Protein AF-A0A1E8UMG3-F1 (afdb_monomer_lite)

Structure (mmCIF, N/CA/C/O backbone):
data_AF-A0A1E8UMG3-F1
#
_entry.id   AF-A0A1E8UMG3-F1
#
loop_
_atom_site.group_PDB
_atom_site.id
_atom_site.type_symbol
_atom_site.label_atom_id
_atom_site.label_alt_id
_atom_site.label_comp_id
_atom_site.label_asym_id
_atom_site.label_entity_id
_atom_site.label_seq_id
_atom_site.pdbx_PDB_ins_code
_atom_site.Cartn_x
_atom_site.Cartn_y
_atom_site.Cartn_z
_atom_site.occupancy
_atom_site.B_iso_or_equiv
_atom_site.auth_seq_id
_atom_site.auth_comp_id
_atom_site.auth_asym_id
_atom_site.auth_atom_id
_atom_site.pdbx_PDB_model_num
ATOM 1 N N . MET A 1 1 ? -31.722 54.701 82.571 1.00 47.66 1 MET A N 1
ATOM 2 C CA . MET A 1 1 ? -31.873 54.357 81.139 1.00 47.66 1 MET A CA 1
ATOM 3 C C . MET A 1 1 ? -30.501 54.331 80.481 1.00 47.66 1 MET A C 1
ATOM 5 O O . MET A 1 1 ? -29.870 55.371 80.427 1.00 47.66 1 MET A O 1
ATOM 9 N N . SER A 1 2 ? -30.047 53.167 80.013 1.00 45.56 2 SER A N 1
ATOM 10 C CA . SER A 1 2 ? -29.281 52.999 78.764 1.00 45.56 2 SER A CA 1
ATOM 11 C C . SER A 1 2 ? -29.054 51.498 78.563 1.00 45.56 2 SER A C 1
ATOM 13 O O . SER A 1 2 ? -28.393 50.849 79.370 1.00 45.56 2 SER A O 1
ATOM 15 N N . ARG A 1 3 ? -29.700 50.929 77.540 1.00 48.84 3 ARG A N 1
ATOM 16 C CA . ARG A 1 3 ? -29.535 49.535 77.107 1.00 48.84 3 ARG A CA 1
ATOM 17 C C . ARG A 1 3 ? -28.306 49.455 76.201 1.00 48.84 3 ARG A C 1
ATOM 19 O O . ARG A 1 3 ? -28.204 50.241 75.264 1.00 48.84 3 ARG A O 1
ATOM 26 N N . ARG A 1 4 ? -27.449 48.451 76.393 1.00 49.16 4 ARG A N 1
ATOM 27 C CA . ARG A 1 4 ? -26.568 47.948 75.329 1.00 49.16 4 ARG A CA 1
ATOM 28 C C . ARG A 1 4 ? -26.659 46.430 75.260 1.00 49.16 4 ARG A C 1
ATOM 30 O O . ARG A 1 4 ? -26.234 45.724 76.166 1.00 49.16 4 ARG A O 1
ATOM 37 N N . THR A 1 5 ? -27.242 45.971 74.162 1.00 51.72 5 THR A N 1
ATOM 38 C CA . THR A 1 5 ? -27.275 44.585 73.705 1.00 51.72 5 THR A CA 1
ATOM 39 C C . THR A 1 5 ? -26.049 44.353 72.825 1.00 51.72 5 THR A C 1
ATOM 41 O O . THR A 1 5 ? -25.801 45.146 71.920 1.00 51.72 5 THR A O 1
ATOM 44 N N . LEU A 1 6 ? -25.309 43.266 73.042 1.00 46.09 6 LEU A N 1
ATOM 45 C CA . LEU A 1 6 ? -24.380 42.716 72.053 1.00 46.09 6 LEU A CA 1
ATOM 46 C C . LEU A 1 6 ? -24.814 41.277 71.774 1.00 46.09 6 LEU A C 1
ATOM 48 O O . LEU A 1 6 ? -24.599 40.382 72.587 1.00 46.09 6 LEU A O 1
ATOM 52 N N . ALA A 1 7 ? -25.475 41.072 70.636 1.00 45.28 7 ALA A N 1
ATOM 53 C CA . ALA A 1 7 ? -25.755 39.746 70.112 1.00 45.28 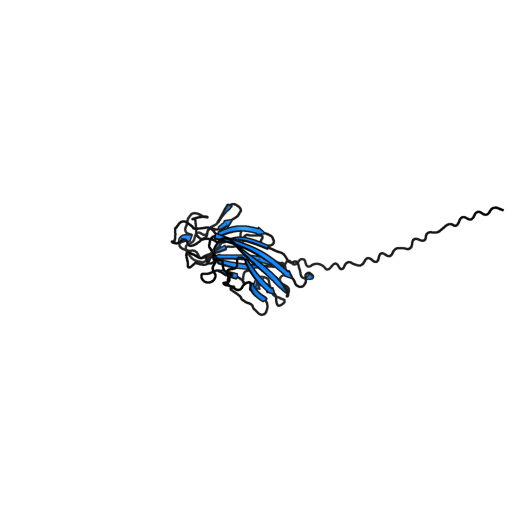7 ALA A CA 1
ATOM 54 C C . ALA A 1 7 ? -24.453 39.164 69.538 1.00 45.28 7 ALA A C 1
ATOM 56 O O . ALA A 1 7 ? -23.921 39.673 68.553 1.00 45.28 7 ALA A O 1
ATOM 57 N N . LYS A 1 8 ? -23.928 38.099 70.153 1.00 45.84 8 LYS A N 1
ATOM 58 C CA . LYS A 1 8 ? -22.914 37.237 69.532 1.00 45.84 8 LYS A CA 1
ATOM 59 C C . LYS A 1 8 ? -23.628 36.363 68.500 1.00 45.84 8 LYS A C 1
ATOM 61 O O . LYS A 1 8 ? -24.273 35.385 68.862 1.00 45.84 8 LYS A O 1
ATOM 66 N N . GLY A 1 9 ? -23.537 36.727 67.225 1.00 40.62 9 GLY A N 1
ATOM 67 C CA . GLY A 1 9 ? -23.914 35.832 66.134 1.00 40.62 9 GLY A CA 1
ATOM 68 C C . GLY A 1 9 ? -22.905 34.689 66.049 1.00 40.62 9 GLY A C 1
ATOM 69 O O . GLY A 1 9 ? -21.759 34.910 65.670 1.00 40.62 9 GLY A O 1
ATOM 70 N N . ALA A 1 10 ? -23.309 33.479 66.430 1.00 45.53 10 ALA A N 1
ATOM 71 C CA . ALA A 1 10 ? -22.566 32.272 66.095 1.00 45.53 10 ALA A CA 1
ATOM 72 C C . ALA A 1 10 ? -22.879 31.925 64.635 1.00 45.53 10 ALA A C 1
ATOM 74 O O . ALA A 1 10 ? -23.984 31.483 64.320 1.00 45.53 10 ALA A O 1
ATOM 75 N N . ALA A 1 11 ? -21.926 32.171 63.737 1.00 44.78 11 ALA A N 1
ATOM 76 C CA . ALA A 1 11 ? -21.975 31.627 62.390 1.00 44.78 11 ALA A CA 1
ATOM 77 C C . ALA A 1 11 ? -21.681 30.125 62.484 1.00 44.78 11 ALA A C 1
ATOM 79 O O . ALA A 1 11 ? -20.538 29.718 62.675 1.00 44.78 11 ALA A O 1
ATOM 80 N N . TRP A 1 12 ? -22.722 29.302 62.404 1.00 42.50 12 TRP A N 1
ATOM 81 C CA . TRP A 1 12 ? -22.563 27.863 62.247 1.00 42.50 12 TRP A CA 1
ATOM 82 C C . TRP A 1 12 ? -22.257 27.596 60.775 1.00 42.50 12 TRP A C 1
ATOM 84 O O . TRP A 1 12 ? -23.117 27.752 59.910 1.00 42.50 12 TRP A O 1
ATOM 94 N N . SER A 1 13 ? -21.006 27.251 60.482 1.00 46.28 13 SER A N 1
ATOM 95 C CA . SER A 1 13 ? -20.593 26.751 59.175 1.00 46.28 13 SER A CA 1
ATOM 96 C C . SER A 1 13 ? -21.318 25.433 58.900 1.00 46.28 13 SER A C 1
ATOM 98 O O . SER A 1 13 ? -21.042 24.426 59.553 1.00 46.28 13 SER A O 1
ATOM 100 N N . LEU A 1 14 ? -22.250 25.433 57.950 1.00 42.56 14 LEU A N 1
ATOM 101 C CA . LEU A 1 14 ? -22.794 24.195 57.401 1.00 42.56 14 LEU A CA 1
ATOM 102 C C . LEU A 1 14 ? -21.669 23.487 56.626 1.00 42.56 14 LEU A C 1
ATOM 104 O O . LEU A 1 14 ? -21.052 24.124 55.769 1.00 42.56 14 LEU A O 1
ATOM 108 N N . PRO A 1 15 ? -21.366 22.206 56.897 1.00 40.09 15 PRO A N 1
ATOM 109 C CA . PRO A 1 15 ? -20.434 21.465 56.067 1.00 40.09 15 PRO A CA 1
ATOM 110 C C . PRO A 1 15 ? -21.066 21.290 54.685 1.00 40.09 15 PRO A C 1
ATOM 112 O O . PRO A 1 15 ? -22.082 20.614 54.527 1.00 40.09 15 PRO A O 1
ATOM 115 N N . THR A 1 16 ? -20.471 21.917 53.675 1.00 52.16 16 THR A N 1
ATOM 116 C CA . THR A 1 16 ? -20.805 21.645 52.280 1.00 52.16 16 THR A CA 1
ATOM 117 C C . THR A 1 16 ? -20.366 20.218 51.973 1.00 52.16 16 THR A C 1
ATOM 119 O O . THR A 1 16 ? -19.179 19.952 51.790 1.00 52.16 16 THR A O 1
ATOM 122 N N . ILE A 1 17 ? -21.313 19.282 51.926 1.00 47.25 17 ILE A N 1
ATOM 123 C CA . ILE A 1 17 ? -21.065 17.960 51.352 1.00 47.25 17 ILE A CA 1
ATOM 124 C C . ILE A 1 17 ? -20.988 18.170 49.841 1.00 47.25 17 ILE A C 1
ATOM 126 O O . ILE A 1 17 ? -22.006 18.261 49.156 1.00 47.25 17 ILE A O 1
ATOM 130 N N . ALA A 1 18 ? -19.770 18.304 49.323 1.00 48.81 18 ALA A N 1
ATOM 131 C CA . ALA A 1 18 ? -19.533 18.194 47.896 1.00 48.81 18 ALA A CA 1
ATOM 132 C C . ALA A 1 18 ? -19.840 16.746 47.500 1.00 48.81 18 ALA A C 1
ATOM 134 O O . ALA A 1 18 ? -19.071 15.833 47.799 1.00 48.81 18 ALA A O 1
ATOM 135 N N . LEU A 1 19 ? -20.989 16.526 46.860 1.00 44.78 19 LEU A N 1
ATOM 136 C CA . LEU A 1 19 ? -21.248 15.298 46.121 1.00 44.78 19 LEU A CA 1
ATOM 137 C C . LEU A 1 19 ? -20.243 15.258 44.967 1.00 44.78 19 LEU A C 1
ATOM 139 O O . LEU A 1 19 ? -20.484 15.799 43.890 1.00 44.78 19 LEU A O 1
ATOM 143 N N . GLY A 1 20 ? -19.079 14.663 45.221 1.00 43.81 20 GLY A N 1
ATOM 144 C CA . GLY A 1 20 ? -18.182 14.235 44.167 1.00 43.81 20 GLY A CA 1
ATOM 145 C C . GLY A 1 20 ? -18.924 13.184 43.363 1.00 43.81 20 GLY A C 1
ATOM 146 O O . GLY A 1 20 ? -19.012 12.032 43.781 1.00 43.81 20 GLY A O 1
ATOM 147 N N . VAL A 1 21 ? -19.502 13.580 42.231 1.00 46.91 21 VAL A N 1
ATOM 148 C CA . VAL A 1 21 ? -19.846 12.612 41.197 1.00 46.91 21 VAL A CA 1
ATOM 149 C C . VAL A 1 21 ? -18.546 11.893 40.869 1.00 46.91 21 VAL A C 1
ATOM 151 O O . VAL A 1 21 ? -17.589 12.512 40.405 1.00 46.91 21 VAL A O 1
ATOM 154 N N . ALA A 1 22 ? -18.473 10.601 41.188 1.00 43.72 22 ALA A N 1
ATOM 155 C CA . ALA A 1 22 ? -17.435 9.760 40.632 1.00 43.72 22 ALA A CA 1
ATOM 156 C C . ALA A 1 22 ? -17.579 9.902 39.118 1.00 43.72 22 ALA A C 1
ATOM 158 O O . ALA A 1 22 ? -18.560 9.433 38.541 1.00 43.72 22 ALA A O 1
ATOM 159 N N . ALA A 1 23 ? -16.658 10.631 38.485 1.00 49.19 23 ALA A N 1
ATOM 160 C CA . ALA A 1 23 ? -16.522 10.557 37.048 1.00 49.19 23 ALA A CA 1
ATOM 161 C C . ALA A 1 23 ? -16.317 9.068 36.757 1.00 49.19 23 ALA A C 1
ATOM 163 O O . ALA A 1 23 ? -15.388 8.487 37.331 1.00 49.19 23 ALA A O 1
ATOM 164 N N . PRO A 1 24 ? -17.187 8.410 35.971 1.00 48.66 24 PRO A N 1
ATOM 165 C CA . PRO A 1 24 ? -16.903 7.056 35.557 1.00 48.66 24 PRO A CA 1
ATOM 166 C C . PRO A 1 24 ? -15.594 7.133 34.782 1.00 48.66 24 PRO A C 1
ATOM 168 O O . PRO A 1 24 ? -15.543 7.643 33.663 1.00 48.66 24 PRO A O 1
ATOM 171 N N . ALA A 1 25 ? -14.516 6.673 35.409 1.00 47.44 25 ALA A N 1
ATOM 172 C CA . ALA A 1 25 ? -13.308 6.314 34.707 1.00 47.44 25 ALA A CA 1
ATOM 173 C C . ALA A 1 25 ? -13.682 5.072 33.898 1.00 47.44 25 ALA A C 1
ATOM 175 O O . ALA A 1 25 ? -13.444 3.943 34.317 1.00 47.44 25 ALA A O 1
ATOM 176 N N . TYR A 1 26 ? -14.350 5.279 32.761 1.00 51.22 26 TYR A N 1
ATOM 177 C CA . TYR A 1 26 ? -14.291 4.307 31.689 1.00 51.22 26 TYR A CA 1
ATOM 178 C C . TYR A 1 26 ? -12.803 4.140 31.425 1.00 51.22 26 TYR A C 1
ATOM 180 O O . TYR A 1 26 ? -12.140 5.076 30.973 1.00 51.22 26 TYR A O 1
ATOM 188 N N . ALA A 1 27 ? -12.258 2.995 31.825 1.00 54.44 27 ALA A N 1
ATOM 189 C CA . ALA A 1 27 ? -10.922 2.601 31.441 1.00 54.44 27 ALA A CA 1
ATOM 190 C C . ALA A 1 27 ? -10.951 2.500 29.915 1.00 54.44 27 ALA A C 1
ATOM 192 O O . ALA A 1 27 ? -11.401 1.501 29.363 1.00 54.44 27 ALA A O 1
ATOM 193 N N . ALA A 1 28 ? -10.591 3.591 29.237 1.00 64.81 28 ALA A N 1
ATOM 194 C CA . ALA A 1 28 ? -10.437 3.593 27.797 1.00 64.81 28 ALA A CA 1
ATOM 195 C C . ALA A 1 28 ? -9.410 2.506 27.480 1.00 64.81 28 ALA A C 1
ATOM 197 O O . ALA A 1 28 ? -8.297 2.554 28.012 1.00 64.81 28 ALA A O 1
ATOM 198 N N . SER A 1 29 ? -9.804 1.502 26.693 1.00 77.12 29 SER A N 1
ATOM 199 C CA . SER A 1 29 ? -8.902 0.408 26.355 1.00 77.12 29 SER A CA 1
ATOM 200 C C . SER A 1 29 ? -7.599 0.961 25.766 1.00 77.12 29 SER A C 1
ATOM 202 O O . SER A 1 29 ? -7.582 1.940 25.010 1.00 77.12 29 SER A O 1
ATOM 204 N N . THR A 1 30 ? -6.486 0.335 26.147 1.00 86.50 30 THR A N 1
ATOM 205 C CA . THR A 1 30 ? -5.161 0.613 25.585 1.00 86.50 30 THR A CA 1
ATOM 206 C C . THR A 1 30 ? -4.971 -0.030 24.218 1.00 86.50 30 THR A C 1
ATOM 208 O O . THR A 1 30 ? -3.930 0.181 23.595 1.00 86.50 30 THR A O 1
ATOM 211 N N . ASP A 1 31 ? -5.947 -0.815 23.756 1.00 94.31 31 ASP A N 1
ATOM 212 C CA . ASP A 1 31 ? -5.874 -1.460 22.460 1.00 94.31 31 ASP A CA 1
ATOM 213 C C . ASP A 1 31 ? -5.873 -0.435 21.337 1.00 94.31 31 ASP A C 1
ATOM 215 O O . ASP A 1 31 ? -6.591 0.561 21.367 1.00 94.31 31 ASP A O 1
ATOM 219 N N . VAL A 1 32 ? -5.056 -0.686 20.327 1.00 95.31 32 VAL A N 1
ATOM 220 C CA . VAL A 1 32 ? -4.913 0.163 19.154 1.00 95.31 32 VAL A CA 1
ATOM 221 C C . VAL A 1 32 ? -5.266 -0.649 17.927 1.00 95.31 32 VAL A C 1
ATOM 223 O O . VAL A 1 32 ? -4.773 -1.763 17.761 1.00 95.31 32 VAL A O 1
ATOM 226 N N . TYR A 1 33 ? -6.063 -0.057 17.043 1.00 97.19 33 TYR A N 1
ATOM 227 C CA . TYR A 1 33 ? -6.431 -0.635 15.758 1.00 97.19 33 TYR A CA 1
ATOM 228 C C . TYR A 1 33 ? -6.137 0.365 14.645 1.00 97.19 33 TYR A C 1
ATOM 230 O O . TYR A 1 33 ? -6.428 1.561 14.769 1.00 97.19 33 TYR A O 1
ATOM 238 N N . GLY A 1 34 ? -5.547 -0.122 13.558 1.00 97.38 34 GLY A N 1
ATOM 239 C CA . GLY A 1 34 ? -5.234 0.721 12.419 1.00 97.38 34 GLY A CA 1
ATOM 240 C C . GLY A 1 34 ? -4.985 -0.021 11.118 1.00 97.38 34 GLY A C 1
ATOM 241 O O . GLY A 1 34 ? -4.400 -1.103 11.142 1.00 97.38 34 GLY A O 1
ATOM 242 N N . PRO A 1 35 ? -5.356 0.566 9.973 1.00 97.81 35 PRO A N 1
ATOM 243 C CA . PRO A 1 35 ? -4.843 0.124 8.689 1.00 97.81 35 PRO A CA 1
ATOM 244 C C . PRO A 1 35 ? -3.363 0.490 8.546 1.00 97.81 35 PRO A C 1
ATOM 246 O O . PRO A 1 35 ? -2.891 1.492 9.079 1.00 97.81 35 PRO A O 1
ATOM 249 N N . THR A 1 36 ? -2.647 -0.311 7.772 1.00 98.25 36 THR A N 1
ATOM 250 C CA . THR A 1 36 ? -1.304 -0.051 7.250 1.00 98.25 36 THR A CA 1
ATOM 251 C C . THR A 1 36 ? -1.218 -0.631 5.836 1.00 98.25 36 THR A C 1
ATOM 253 O O . THR A 1 36 ? -2.199 -1.151 5.296 1.00 98.25 36 THR A O 1
ATOM 256 N N . ILE A 1 37 ? -0.055 -0.538 5.203 1.00 98.44 37 ILE A N 1
ATOM 257 C CA . ILE A 1 37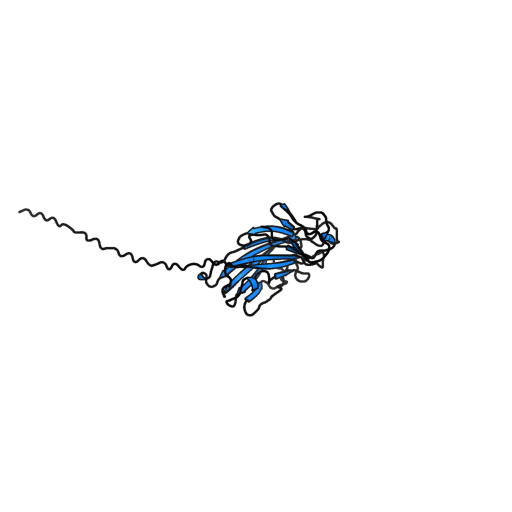 ? 0.299 -1.315 4.018 1.00 98.44 37 ILE A CA 1
ATOM 258 C C . ILE A 1 37 ? 1.363 -2.315 4.437 1.00 98.44 37 ILE A C 1
ATOM 260 O O . ILE A 1 37 ? 2.399 -1.934 4.986 1.00 98.44 37 ILE A O 1
ATOM 264 N N . CYS A 1 38 ? 1.088 -3.591 4.183 1.00 96.31 38 CYS A N 1
ATOM 265 C CA . CYS A 1 38 ? 1.967 -4.675 4.589 1.00 96.31 38 CYS A CA 1
ATOM 266 C C . CYS A 1 38 ? 3.103 -4.892 3.588 1.00 96.31 38 CYS A C 1
ATOM 268 O O . CYS A 1 38 ? 4.276 -4.897 3.957 1.00 96.31 38 CYS A O 1
ATOM 270 N N . SER A 1 39 ? 2.753 -5.083 2.316 1.00 97.88 39 SER A N 1
ATOM 271 C CA . SER A 1 39 ? 3.729 -5.344 1.262 1.00 97.88 39 SER A CA 1
ATOM 272 C C . SER A 1 39 ? 3.243 -4.833 -0.084 1.00 97.88 39 SER A C 1
ATOM 274 O O . SER A 1 39 ? 2.042 -4.699 -0.332 1.00 97.88 39 SER A O 1
ATOM 276 N N . LEU A 1 40 ? 4.199 -4.558 -0.961 1.00 97.94 40 LEU A N 1
ATOM 277 C CA . LEU A 1 40 ? 3.962 -4.285 -2.369 1.00 97.94 40 LEU A CA 1
ATOM 278 C C . LEU A 1 40 ? 4.485 -5.452 -3.198 1.00 97.94 40 LEU A C 1
ATOM 280 O O . LEU A 1 40 ? 5.494 -6.066 -2.851 1.00 97.94 40 LEU A O 1
ATOM 284 N N . PHE A 1 41 ? 3.837 -5.745 -4.317 1.00 95.88 41 PHE A N 1
ATOM 285 C CA . PHE A 1 41 ? 4.315 -6.750 -5.253 1.00 95.88 41 PHE A CA 1
ATOM 286 C C . PHE A 1 41 ? 4.205 -6.264 -6.689 1.00 95.88 41 PHE A C 1
ATOM 288 O O . PHE A 1 41 ? 3.131 -5.909 -7.164 1.00 95.88 41 PHE A O 1
ATOM 295 N N . TYR A 1 42 ? 5.328 -6.294 -7.392 1.00 93.00 42 TYR A N 1
ATOM 296 C CA . TYR A 1 42 ? 5.394 -6.099 -8.827 1.00 93.00 42 TYR A CA 1
ATOM 297 C C . TYR A 1 42 ? 5.499 -7.475 -9.503 1.00 93.00 42 TYR A C 1
ATOM 299 O O . TYR A 1 42 ? 6.601 -8.042 -9.554 1.00 93.00 42 TYR A O 1
ATOM 307 N N . PRO A 1 43 ? 4.386 -8.032 -10.022 1.00 88.38 43 PRO A N 1
ATOM 308 C CA . PRO A 1 43 ? 4.425 -9.257 -10.813 1.00 88.38 43 PRO A CA 1
ATOM 309 C C . PRO A 1 43 ? 5.258 -9.071 -12.088 1.00 88.38 43 PRO A C 1
ATOM 311 O O . PRO A 1 43 ? 5.669 -7.957 -12.433 1.00 88.38 43 PRO A O 1
ATOM 314 N N . ALA A 1 44 ? 5.504 -10.171 -12.805 1.00 72.00 44 ALA A N 1
ATOM 315 C CA . ALA A 1 44 ? 6.003 -10.081 -14.170 1.00 72.00 44 ALA A CA 1
ATOM 316 C C . ALA A 1 44 ? 4.949 -9.328 -14.994 1.00 72.00 44 ALA A C 1
ATOM 318 O O . ALA A 1 44 ? 3.810 -9.777 -15.089 1.00 72.00 44 ALA A O 1
ATOM 319 N N . GLY A 1 45 ? 5.286 -8.143 -15.496 1.00 61.25 45 GLY A N 1
ATOM 320 C CA . GLY A 1 45 ? 4.367 -7.335 -16.294 1.00 61.25 45 GLY A CA 1
ATOM 321 C C . GLY A 1 45 ? 4.362 -7.784 -17.747 1.00 61.25 45 GLY A C 1
ATOM 322 O O . GLY A 1 45 ? 5.402 -8.160 -18.290 1.00 61.25 45 GLY A O 1
ATOM 323 N N . ALA A 1 46 ? 3.177 -7.742 -18.353 1.00 50.44 46 ALA A N 1
ATOM 324 C CA . ALA A 1 46 ? 2.921 -8.249 -19.694 1.00 50.44 46 ALA A CA 1
ATOM 325 C C . ALA A 1 46 ? 2.827 -7.152 -20.773 1.00 50.44 46 ALA A C 1
ATOM 327 O O . ALA A 1 46 ? 2.660 -7.476 -21.946 1.00 50.44 46 ALA A O 1
ATOM 328 N N . SER A 1 47 ? 2.975 -5.864 -20.437 1.00 55.69 47 SER A N 1
ATOM 329 C CA . SER A 1 47 ? 2.962 -4.794 -21.442 1.00 55.69 47 SER A CA 1
ATOM 330 C C . SER A 1 47 ? 3.823 -3.583 -21.068 1.00 55.69 47 SER A C 1
ATOM 332 O O . SER A 1 47 ? 4.123 -3.324 -19.907 1.00 55.69 47 SER A O 1
ATOM 334 N N . THR A 1 48 ? 4.250 -2.832 -22.084 1.00 60.91 48 THR A N 1
ATOM 335 C CA . THR A 1 48 ? 5.137 -1.657 -21.968 1.00 60.91 48 THR A CA 1
ATOM 336 C C . THR A 1 48 ? 4.404 -0.381 -21.541 1.00 60.91 48 THR A C 1
ATOM 338 O O . THR A 1 48 ? 5.038 0.634 -21.250 1.00 60.91 48 THR A O 1
ATOM 341 N N . SER A 1 49 ? 3.068 -0.415 -21.549 1.00 63.44 49 SER A N 1
ATOM 342 C CA . SER A 1 49 ? 2.195 0.736 -21.283 1.00 63.44 49 SER A CA 1
ATOM 343 C C . SER A 1 49 ? 1.643 0.750 -19.857 1.00 63.44 49 SER A C 1
ATOM 345 O O . SER A 1 49 ? 1.279 1.816 -19.364 1.00 63.44 49 SER A O 1
ATOM 347 N N . TYR A 1 50 ? 1.624 -0.401 -19.181 1.00 70.94 50 TYR A N 1
ATOM 348 C CA . TYR A 1 50 ? 1.036 -0.567 -17.854 1.00 70.94 50 TYR A CA 1
ATOM 349 C C . TYR A 1 50 ? 1.996 -1.273 -16.907 1.00 70.94 50 TYR A C 1
ATOM 351 O O . TYR A 1 50 ? 2.860 -2.046 -17.322 1.00 70.94 50 TYR A O 1
ATOM 359 N N . GLN A 1 51 ? 1.844 -1.003 -15.613 1.00 80.00 51 GLN A N 1
ATOM 360 C CA . GLN A 1 51 ? 2.633 -1.663 -14.587 1.00 80.00 51 GLN A CA 1
ATOM 361 C C . GLN A 1 51 ? 1.734 -2.547 -13.732 1.00 80.00 51 GLN A C 1
ATOM 363 O O . GLN A 1 51 ? 0.901 -2.051 -12.983 1.00 80.00 51 GLN A O 1
ATOM 368 N N . GLY A 1 52 ? 1.957 -3.861 -13.785 1.00 88.50 52 GLY A N 1
ATOM 369 C CA . GLY A 1 52 ? 1.384 -4.756 -12.787 1.00 88.50 52 GLY A CA 1
ATOM 370 C C . GLY A 1 52 ? 1.867 -4.347 -11.396 1.00 88.50 52 GLY A C 1
ATOM 371 O O . GLY A 1 52 ? 3.079 -4.194 -11.189 1.00 88.50 52 GLY A O 1
ATOM 372 N N . LEU A 1 53 ? 0.927 -4.162 -10.472 1.00 93.50 53 LEU A N 1
ATOM 373 C CA . LEU A 1 53 ? 1.171 -3.777 -9.086 1.00 93.50 53 LEU A CA 1
ATOM 374 C C . LEU A 1 53 ? 0.094 -4.401 -8.205 1.00 93.50 53 LEU A C 1
ATOM 376 O O . LEU A 1 53 ? -1.095 -4.273 -8.477 1.00 93.50 53 LEU A O 1
ATOM 380 N N . GLN A 1 54 ? 0.513 -5.022 -7.114 1.00 96.12 54 GLN A N 1
ATOM 381 C CA . GLN A 1 54 ? -0.371 -5.432 -6.039 1.00 96.12 54 GLN A CA 1
ATOM 382 C C . GLN A 1 54 ? 0.028 -4.721 -4.750 1.00 96.12 54 GLN A C 1
ATOM 384 O O . GLN A 1 54 ? 1.211 -4.659 -4.408 1.00 96.12 54 GLN A O 1
ATOM 389 N N . VAL A 1 55 ? -0.958 -4.190 -4.036 1.00 97.75 55 VAL A N 1
ATOM 390 C CA . VAL A 1 55 ? -0.779 -3.543 -2.732 1.00 97.75 55 VAL A CA 1
ATOM 391 C C . VAL A 1 55 ? -1.504 -4.389 -1.698 1.00 97.75 55 VAL A C 1
ATOM 393 O O . VAL A 1 55 ? -2.733 -4.407 -1.677 1.00 97.75 55 VAL A O 1
ATOM 396 N N . TYR A 1 56 ? -0.754 -5.087 -0.848 1.00 97.69 56 TYR A N 1
ATOM 397 C CA . TYR A 1 56 ? -1.318 -5.895 0.228 1.00 97.69 56 TYR A CA 1
ATOM 398 C C . TYR A 1 56 ? -1.646 -5.007 1.424 1.00 97.69 56 TYR A C 1
ATOM 400 O O . TYR A 1 56 ? -0.774 -4.337 1.992 1.00 97.69 56 TYR A O 1
ATOM 408 N N . LEU A 1 57 ? -2.916 -5.021 1.809 1.00 97.50 57 LEU A N 1
ATOM 409 C CA . LEU A 1 57 ? -3.440 -4.241 2.917 1.00 97.50 57 LEU A CA 1
ATOM 410 C C . LEU A 1 57 ? -2.943 -4.836 4.236 1.00 97.50 57 LEU A C 1
ATOM 412 O O . LEU A 1 57 ? -2.949 -6.052 4.439 1.00 97.50 57 LEU A O 1
ATOM 416 N N . GLY A 1 58 ? -2.460 -3.970 5.118 1.00 96.44 58 GLY A N 1
ATOM 417 C CA . GLY A 1 58 ? -2.000 -4.342 6.447 1.00 96.44 58 GLY A CA 1
ATOM 418 C C . GLY A 1 58 ? -3.017 -3.944 7.505 1.00 96.44 58 GLY A C 1
ATOM 419 O O . GLY A 1 58 ? -3.652 -2.899 7.402 1.00 96.44 58 GLY A O 1
ATOM 420 N N . VAL A 1 59 ? -3.160 -4.765 8.538 1.00 96.69 59 VAL A N 1
ATOM 421 C CA . VAL A 1 59 ? -3.937 -4.421 9.731 1.00 96.69 59 VAL A CA 1
ATOM 422 C C . VAL A 1 59 ? -3.001 -4.517 10.919 1.00 96.69 59 VAL A C 1
ATOM 424 O O . VAL A 1 59 ? -2.357 -5.544 11.133 1.00 96.69 59 VAL A O 1
ATOM 427 N N . TYR A 1 60 ? -2.923 -3.432 11.675 1.00 96.56 60 TYR A N 1
ATOM 428 C CA . TYR A 1 60 ? -2.226 -3.360 12.945 1.00 96.56 60 TYR A CA 1
ATOM 429 C C . TYR A 1 60 ? -3.242 -3.479 14.078 1.00 96.56 60 TYR A C 1
ATOM 431 O O . TYR A 1 60 ? -4.226 -2.735 14.118 1.00 96.56 60 TYR A O 1
ATOM 439 N N . SER A 1 61 ? -2.981 -4.393 15.009 1.00 95.50 61 SER A N 1
ATOM 440 C CA . SER A 1 61 ? -3.697 -4.474 16.272 1.00 95.50 61 SER A CA 1
ATOM 441 C C . SER A 1 61 ? -2.728 -4.773 17.411 1.00 95.50 61 SER A C 1
ATOM 443 O O . SER A 1 61 ? -1.779 -5.533 17.241 1.00 95.50 61 SER A O 1
ATOM 445 N N . THR A 1 62 ? -2.948 -4.173 18.579 1.00 95.12 62 THR A N 1
ATOM 446 C CA . THR A 1 62 ? -2.287 -4.616 19.823 1.00 95.12 62 THR A CA 1
ATOM 447 C C . THR A 1 62 ? -3.083 -5.699 20.547 1.00 95.12 62 THR A C 1
ATOM 449 O O . THR A 1 62 ? -2.546 -6.344 21.445 1.00 95.12 62 THR A O 1
ATOM 452 N N . SER A 1 63 ? -4.343 -5.901 20.158 1.00 91.69 63 SER A N 1
ATOM 453 C CA . SER A 1 63 ? -5.196 -6.977 20.648 1.00 91.69 63 SER A CA 1
ATOM 454 C C . SER A 1 63 ? -5.064 -8.204 19.747 1.00 91.69 63 SER A C 1
ATOM 456 O O . SER A 1 63 ? -4.776 -8.116 18.554 1.00 91.69 63 SER A O 1
ATOM 458 N N . THR A 1 64 ? -5.314 -9.380 20.315 1.00 86.25 64 THR A N 1
ATOM 459 C CA . THR A 1 64 ? -5.373 -10.633 19.546 1.00 86.25 64 THR A CA 1
ATOM 460 C C . THR A 1 64 ? -6.631 -10.724 18.684 1.00 86.25 64 THR A C 1
ATOM 462 O O . THR A 1 64 ? -6.613 -11.357 17.626 1.00 86.25 64 THR A O 1
ATOM 465 N N . VAL A 1 65 ? -7.712 -10.073 19.118 1.00 93.00 65 VAL A N 1
ATOM 466 C CA . VAL A 1 65 ? -9.022 -10.093 18.471 1.00 93.00 65 VAL A CA 1
ATOM 467 C C . VAL A 1 65 ? -9.447 -8.670 18.153 1.00 93.00 65 VAL A C 1
ATOM 469 O O . VAL A 1 65 ? -9.391 -7.780 19.000 1.00 93.00 65 VAL A O 1
ATOM 472 N N . ILE A 1 66 ? -9.913 -8.475 16.927 1.00 95.56 66 ILE A N 1
ATOM 473 C CA . ILE A 1 66 ? -10.469 -7.218 16.457 1.00 95.56 66 ILE A CA 1
ATOM 474 C C . ILE A 1 66 ? -11.982 -7.252 16.710 1.00 95.56 66 ILE A C 1
ATOM 476 O O . ILE A 1 66 ? -12.649 -8.181 16.241 1.00 95.56 66 ILE A O 1
ATOM 480 N N . PRO A 1 67 ? -12.539 -6.269 17.439 1.00 95.06 67 PRO A N 1
ATOM 481 C CA . PRO A 1 67 ? -13.960 -6.232 17.749 1.00 95.06 67 PRO A CA 1
ATOM 482 C C . PRO A 1 67 ? -14.837 -6.175 16.501 1.00 95.06 67 PRO A C 1
ATOM 484 O O . PRO A 1 67 ? -14.516 -5.477 15.526 1.00 95.06 67 PRO A O 1
ATOM 487 N N . LYS A 1 68 ? -16.000 -6.831 16.563 1.00 96.12 68 LYS A N 1
ATOM 488 C CA . LYS A 1 68 ? -17.073 -6.621 15.591 1.00 96.12 68 LYS A CA 1
ATOM 489 C C . LYS A 1 68 ? -17.417 -5.134 15.471 1.00 96.12 68 LYS A C 1
ATOM 491 O O . LYS A 1 68 ? -17.456 -4.405 16.456 1.00 96.12 68 LYS A O 1
ATOM 496 N N . GLY A 1 69 ? -17.714 -4.701 14.248 1.00 95.50 69 GLY A N 1
ATOM 497 C CA . GLY A 1 69 ? -18.053 -3.312 13.942 1.00 95.50 69 GLY A CA 1
ATOM 498 C C . GLY A 1 69 ? -16.834 -2.412 13.742 1.00 95.50 69 GLY A C 1
ATOM 499 O O . GLY A 1 69 ? -17.005 -1.240 13.414 1.00 95.50 69 GLY A O 1
ATOM 500 N N . THR A 1 70 ? -15.617 -2.951 13.873 1.00 97.50 70 THR A N 1
ATOM 501 C CA . THR A 1 70 ? -14.407 -2.260 13.422 1.00 97.50 70 THR A CA 1
ATOM 502 C C . THR A 1 70 ? -14.393 -2.185 11.896 1.00 97.50 70 THR A C 1
ATOM 504 O O . THR A 1 70 ? -14.554 -3.198 11.208 1.00 97.50 70 THR A O 1
ATOM 507 N N . GLU A 1 71 ? -14.180 -0.987 11.364 1.00 97.75 71 GLU A N 1
ATOM 508 C CA . GLU A 1 71 ? -13.972 -0.729 9.945 1.00 97.75 71 GLU A CA 1
ATOM 509 C C . GLU A 1 71 ? -12.594 -0.106 9.728 1.00 97.75 71 GLU A C 1
ATOM 511 O O . GLU A 1 71 ? -12.266 0.922 10.321 1.00 97.75 71 GLU A O 1
ATOM 516 N N . PHE A 1 72 ? -11.814 -0.710 8.838 1.00 98.25 72 PHE A N 1
ATOM 517 C CA . PHE A 1 72 ? -10.581 -0.142 8.315 1.00 98.25 72 PHE A CA 1
ATOM 518 C C . PHE A 1 72 ? -10.847 0.388 6.912 1.00 98.25 72 PHE A C 1
ATOM 520 O O . PHE A 1 72 ? -11.374 -0.336 6.064 1.00 98.25 72 PHE A O 1
ATOM 527 N N . ALA A 1 73 ? -10.470 1.637 6.660 1.00 98.50 73 ALA A N 1
ATOM 528 C CA . ALA A 1 73 ? -10.614 2.257 5.356 1.00 98.50 73 ALA A CA 1
ATOM 529 C C . ALA A 1 73 ? -9.262 2.736 4.824 1.00 98.50 73 ALA A C 1
ATOM 531 O O . ALA A 1 73 ? -8.530 3.439 5.522 1.00 98.50 73 ALA A O 1
AT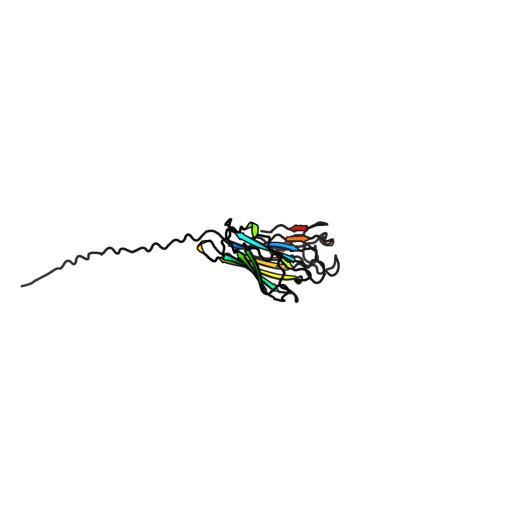OM 532 N N . TRP A 1 74 ? -8.957 2.392 3.572 1.00 98.69 74 TRP A N 1
ATOM 533 C CA . TRP A 1 74 ? -7.813 2.918 2.827 1.00 98.69 74 TRP A CA 1
ATOM 534 C C . TRP A 1 74 ? -8.334 3.800 1.704 1.00 98.69 74 TRP A C 1
ATOM 536 O O . TRP A 1 74 ? -8.861 3.300 0.710 1.00 98.69 74 TRP A O 1
ATOM 546 N N . THR A 1 75 ? -8.173 5.109 1.850 1.00 98.62 75 THR A N 1
ATOM 547 C CA . THR A 1 75 ? -8.424 6.057 0.767 1.00 98.62 75 THR A CA 1
ATOM 548 C C . THR A 1 75 ? -7.156 6.189 -0.054 1.00 98.62 75 THR A C 1
ATOM 550 O O . THR A 1 75 ? -6.127 6.662 0.431 1.00 98.62 75 THR A O 1
ATOM 553 N N . VAL A 1 76 ? -7.232 5.756 -1.306 1.00 98.50 76 VAL A N 1
ATOM 554 C CA . VAL A 1 76 ? -6.138 5.805 -2.266 1.00 98.50 76 VAL A CA 1
ATOM 555 C C . VAL A 1 76 ? -6.387 6.972 -3.207 1.00 98.50 76 VAL A C 1
ATOM 557 O O . VAL A 1 76 ? -7.468 7.110 -3.772 1.00 98.50 76 VAL A O 1
ATOM 560 N N . THR A 1 77 ? -5.384 7.823 -3.376 1.00 97.75 77 THR A N 1
ATOM 561 C CA . THR A 1 77 ? -5.371 8.899 -4.368 1.00 97.75 77 THR A CA 1
ATOM 562 C C . THR A 1 77 ? -4.230 8.654 -5.339 1.00 97.75 77 THR A C 1
ATOM 564 O O . THR A 1 77 ? -3.086 8.447 -4.928 1.00 97.75 77 THR A O 1
ATOM 567 N N . MET A 1 78 ? -4.538 8.684 -6.629 1.00 94.75 78 MET A N 1
ATOM 568 C CA . MET A 1 78 ? -3.587 8.474 -7.711 1.00 94.75 78 MET A CA 1
ATOM 569 C C . MET A 1 78 ? -3.483 9.750 -8.539 1.00 94.75 78 MET A C 1
ATOM 571 O O . MET A 1 78 ? -4.483 10.299 -8.996 1.00 94.75 78 MET A O 1
ATOM 575 N N . SER A 1 79 ? -2.259 10.224 -8.747 1.00 92.75 79 SER A N 1
ATOM 576 C CA . SER A 1 79 ? -1.981 11.418 -9.550 1.00 92.75 79 SER A CA 1
ATOM 577 C C . SER A 1 79 ? -0.804 11.188 -10.488 1.00 92.75 79 SER A C 1
ATOM 579 O O . SER A 1 79 ? 0.091 10.393 -10.204 1.00 92.75 79 SER A O 1
ATOM 581 N N . GLY A 1 80 ? -0.808 11.884 -11.625 1.00 79.75 80 GLY A N 1
ATOM 582 C CA . GLY A 1 80 ? 0.097 11.589 -12.735 1.00 79.75 80 GLY A CA 1
ATOM 583 C C . GLY A 1 80 ? -0.328 10.310 -13.466 1.00 79.75 80 GLY A C 1
ATOM 584 O O . GLY A 1 80 ? -0.651 9.305 -12.838 1.00 79.75 80 GLY A O 1
ATOM 585 N N . GLY A 1 81 ? -0.348 10.343 -14.798 1.00 74.06 81 GLY A N 1
ATOM 586 C CA . GLY A 1 81 ? -0.944 9.289 -15.630 1.00 74.06 81 GLY A CA 1
ATOM 587 C C . GLY A 1 81 ? -2.370 9.633 -16.067 1.00 74.06 81 GLY A C 1
ATOM 588 O O . GLY A 1 81 ? -3.070 10.372 -15.380 1.00 74.06 81 GLY A O 1
ATOM 589 N N . SER A 1 82 ? -2.774 9.144 -17.240 1.00 71.56 82 SER A N 1
ATOM 590 C CA . SER A 1 82 ? -4.064 9.478 -17.863 1.00 71.56 82 SER A CA 1
ATOM 591 C C . SER A 1 82 ? -5.146 8.417 -17.647 1.00 71.56 82 SER A C 1
ATOM 593 O O . SER A 1 82 ? -6.323 8.732 -17.779 1.00 71.56 82 SER A O 1
ATOM 595 N N . ASN A 1 83 ? -4.760 7.184 -17.297 1.00 81.81 83 ASN A N 1
ATOM 596 C CA . ASN A 1 83 ? -5.644 6.014 -17.330 1.00 81.81 83 ASN A CA 1
ATOM 597 C C . ASN A 1 83 ? -5.544 5.186 -16.037 1.00 81.81 83 ASN A C 1
ATOM 599 O O . ASN A 1 83 ? -5.438 3.970 -16.091 1.00 81.81 83 ASN A O 1
ATOM 603 N N . ASN A 1 84 ? -5.472 5.823 -14.867 1.00 88.81 84 ASN A N 1
ATOM 604 C CA . ASN A 1 84 ? -5.437 5.063 -13.616 1.00 88.81 84 ASN A CA 1
ATOM 605 C C . ASN A 1 84 ? -6.853 4.611 -13.256 1.00 88.81 84 ASN A C 1
ATOM 607 O O . ASN A 1 84 ? -7.742 5.442 -13.053 1.00 88.81 84 ASN A O 1
ATOM 611 N N . GLU A 1 85 ? -7.043 3.303 -13.158 1.00 93.38 85 GLU A N 1
ATOM 612 C CA . GLU A 1 85 ? -8.327 2.689 -12.847 1.00 93.38 85 GLU A CA 1
ATOM 613 C C . GLU A 1 85 ? -8.372 2.227 -11.392 1.00 93.38 85 GLU A C 1
ATOM 615 O O . GLU A 1 85 ? -7.349 1.921 -10.767 1.00 93.38 85 GLU A O 1
ATOM 620 N N . VAL A 1 86 ? -9.582 2.150 -10.841 1.00 96.12 86 VAL A N 1
ATOM 621 C CA . VAL A 1 86 ? -9.798 1.487 -9.556 1.00 96.12 86 VAL A CA 1
ATOM 622 C C . VAL A 1 86 ? -9.402 0.008 -9.685 1.00 96.12 86 VAL A C 1
ATOM 624 O O . VAL A 1 86 ? -9.905 -0.672 -10.586 1.00 96.12 86 VAL A O 1
ATOM 627 N N . PRO A 1 87 ? -8.534 -0.513 -8.800 1.00 95.06 87 PRO A N 1
ATOM 628 C CA . PRO A 1 87 ? -8.051 -1.885 -8.874 1.00 95.06 87 PRO A CA 1
ATOM 629 C C . PRO A 1 87 ? -9.164 -2.894 -8.597 1.00 95.06 87 PRO A C 1
ATOM 631 O O . PRO A 1 87 ? -10.197 -2.579 -7.997 1.00 95.06 87 PRO A O 1
ATOM 634 N N . THR A 1 88 ? -8.913 -4.147 -8.968 1.00 95.38 88 THR A N 1
ATOM 635 C CA . THR A 1 88 ? -9.689 -5.274 -8.440 1.00 95.38 88 THR A CA 1
ATOM 636 C C . THR A 1 88 ? -9.148 -5.729 -7.083 1.00 95.38 88 THR A C 1
ATOM 638 O O . THR A 1 88 ? -8.076 -5.305 -6.645 1.00 95.38 88 THR A O 1
ATOM 641 N N . LEU A 1 89 ? -9.894 -6.600 -6.410 1.00 94.50 89 LEU A N 1
ATOM 642 C CA . LEU A 1 89 ? -9.551 -7.177 -5.114 1.00 94.50 89 LEU A CA 1
ATOM 643 C C . LEU A 1 89 ? -9.312 -8.685 -5.269 1.00 94.50 89 LEU A C 1
ATOM 645 O O . LEU A 1 89 ? -10.014 -9.352 -6.027 1.00 94.50 89 LEU A O 1
ATOM 649 N N . ASN A 1 90 ? -8.344 -9.243 -4.540 1.00 89.81 90 ASN A N 1
ATOM 650 C CA . ASN A 1 90 ? -8.113 -10.699 -4.511 1.00 89.81 90 ASN A CA 1
ATOM 651 C C . ASN A 1 90 ? -9.124 -11.467 -3.640 1.00 89.81 90 ASN A C 1
ATOM 653 O O . ASN A 1 90 ? -9.259 -12.680 -3.775 1.00 89.81 90 ASN A O 1
ATOM 657 N N . TYR A 1 91 ? -9.823 -10.761 -2.755 1.00 77.00 91 TYR A N 1
ATOM 658 C CA . TYR A 1 91 ? -10.870 -11.279 -1.886 1.00 77.00 91 TYR A CA 1
ATOM 659 C C . TYR A 1 91 ? -12.055 -10.324 -1.921 1.00 77.00 91 TYR A C 1
ATOM 661 O O . TYR A 1 91 ? -11.869 -9.111 -1.956 1.00 77.00 91 TYR A O 1
ATOM 669 N N . SER A 1 92 ? -13.270 -10.861 -1.870 1.00 65.44 92 SER A N 1
ATOM 670 C CA . SER A 1 92 ? -14.483 -10.043 -1.830 1.00 65.44 92 SER A CA 1
ATOM 671 C C . SER A 1 92 ? -15.171 -10.069 -0.464 1.00 65.44 92 SER A C 1
ATOM 673 O O . SER A 1 92 ? -15.632 -9.028 -0.020 1.00 65.44 92 SER A O 1
ATOM 675 N N . GLN A 1 93 ? -15.227 -11.204 0.248 1.00 75.69 93 GLN A N 1
ATOM 676 C CA . GLN A 1 93 ? -15.881 -11.313 1.568 1.00 75.69 93 GLN A CA 1
ATOM 677 C C . GLN A 1 93 ? -15.885 -12.752 2.101 1.00 75.69 93 GLN A C 1
ATOM 679 O O . GLN A 1 93 ? -15.769 -13.709 1.336 1.00 75.69 93 GLN A O 1
ATOM 684 N N . ASN A 1 9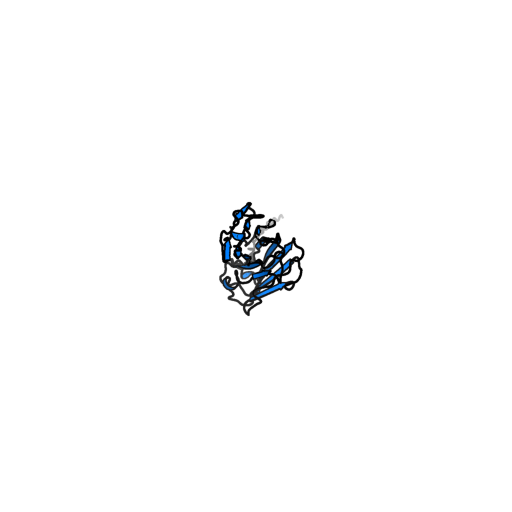4 ? -16.127 -12.903 3.403 1.00 84.31 94 ASN A N 1
ATOM 685 C CA . ASN A 1 94 ? -16.679 -14.116 4.009 1.00 84.31 94 ASN A CA 1
ATOM 686 C C . ASN A 1 94 ? -17.726 -13.737 5.082 1.00 84.31 94 ASN A C 1
ATOM 688 O O . ASN A 1 94 ? -18.119 -12.579 5.203 1.00 84.31 94 ASN A O 1
ATOM 692 N N . SER A 1 95 ? -18.214 -14.704 5.865 1.00 89.50 95 SER A N 1
ATOM 693 C CA . SER A 1 95 ? -19.218 -14.438 6.909 1.00 89.50 95 SER A CA 1
ATOM 694 C C . SER A 1 95 ? -18.689 -13.642 8.111 1.00 89.50 95 SER A C 1
ATOM 696 O O . SER A 1 95 ? -19.484 -13.154 8.912 1.00 89.50 95 SER A O 1
ATOM 698 N N . ARG A 1 96 ? -17.365 -13.540 8.271 1.00 93.75 96 ARG A N 1
ATOM 699 C CA . ARG A 1 96 ? -16.688 -12.921 9.420 1.00 93.75 96 ARG A CA 1
ATOM 700 C C . ARG A 1 96 ? -16.215 -11.502 9.130 1.00 93.75 96 ARG A C 1
ATOM 702 O O . ARG A 1 96 ? -16.216 -10.671 10.034 1.00 93.75 96 ARG A O 1
ATOM 709 N N . TRP A 1 97 ? -15.828 -11.217 7.891 1.00 94.56 97 TRP A N 1
ATOM 710 C CA . TRP A 1 97 ? -15.413 -9.894 7.437 1.00 94.56 97 TRP A CA 1
ATOM 711 C C . TRP A 1 97 ? -15.717 -9.690 5.949 1.00 94.56 97 TRP A C 1
ATOM 713 O O . TRP A 1 97 ? -15.779 -10.641 5.169 1.00 94.56 97 TRP A O 1
ATOM 723 N N . SER A 1 98 ? -15.892 -8.435 5.544 1.00 94.38 98 SER A N 1
ATOM 724 C CA . SER A 1 98 ? -16.148 -8.050 4.149 1.00 94.38 98 SER A CA 1
ATOM 725 C C . SER A 1 98 ? -15.115 -7.053 3.650 1.00 94.38 98 SER A C 1
ATOM 727 O O . SER A 1 98 ? -14.630 -6.244 4.442 1.00 94.38 98 SER A O 1
ATOM 729 N N . LEU A 1 99 ? -14.852 -7.054 2.342 1.00 95.62 99 LEU A N 1
ATOM 730 C CA . LEU A 1 99 ? -14.002 -6.073 1.677 1.00 95.62 99 LEU A CA 1
ATOM 731 C C . LEU A 1 99 ? -14.738 -5.476 0.478 1.00 95.62 99 LEU A C 1
ATOM 733 O O . LEU A 1 99 ? -15.201 -6.194 -0.402 1.00 95.62 99 LEU A O 1
ATOM 737 N N . GLY A 1 100 ? -14.838 -4.155 0.434 1.00 94.69 100 GLY A N 1
ATOM 738 C CA . GLY A 1 100 ? -15.445 -3.438 -0.683 1.00 94.69 100 GLY A CA 1
ATOM 739 C C . GLY A 1 100 ? -14.529 -2.339 -1.190 1.00 94.69 100 GLY A C 1
ATOM 740 O O . GLY A 1 100 ? -13.735 -1.795 -0.428 1.00 94.69 100 GLY A O 1
ATOM 741 N N . VAL A 1 101 ? -14.664 -1.990 -2.465 1.00 96.31 101 VAL A N 1
ATOM 742 C CA . VAL A 1 101 ? -14.004 -0.832 -3.072 1.00 96.31 101 VAL A CA 1
ATOM 743 C C . VAL A 1 101 ? -15.052 0.078 -3.707 1.00 96.31 101 VAL A C 1
ATOM 745 O O . VAL A 1 101 ? -16.029 -0.405 -4.281 1.00 96.31 101 VAL A O 1
ATOM 748 N N . SER A 1 102 ? -14.875 1.390 -3.556 1.00 95.62 102 SER A N 1
ATOM 749 C CA . SER A 1 102 ? -15.753 2.410 -4.127 1.00 95.62 102 SER A CA 1
ATOM 750 C C . SER A 1 102 ? -14.934 3.564 -4.726 1.00 95.62 102 SER A C 1
ATOM 752 O O . SER A 1 102 ? -14.061 4.085 -4.027 1.00 95.62 102 SER A O 1
ATOM 754 N N . PRO A 1 103 ? -15.204 4.005 -5.974 1.00 95.94 103 PRO A N 1
ATOM 755 C CA . PRO A 1 103 ? -16.184 3.441 -6.911 1.00 95.94 103 PRO A CA 1
ATOM 756 C C . PRO A 1 103 ? -15.795 2.026 -7.375 1.00 95.94 103 PRO A C 1
ATOM 758 O O . PRO A 1 103 ? -14.780 1.487 -6.946 1.00 95.94 103 PRO A O 1
ATOM 761 N N . VAL A 1 104 ? -16.629 1.389 -8.201 1.00 93.56 104 VAL A N 1
ATOM 762 C CA . VAL A 1 104 ? -16.412 -0.008 -8.618 1.00 93.56 104 VAL A CA 1
ATOM 763 C C . VAL A 1 104 ? -15.096 -0.169 -9.388 1.00 93.56 104 VAL A C 1
ATOM 765 O O . VAL A 1 104 ? -14.675 0.744 -10.105 1.00 93.56 104 VAL A O 1
ATOM 768 N N . SER A 1 105 ? -14.460 -1.336 -9.272 1.00 94.62 105 SER A N 1
ATOM 769 C CA . SER A 1 105 ? -13.241 -1.679 -10.016 1.00 94.62 105 SER A CA 1
ATOM 770 C C . SER A 1 105 ? -13.379 -1.408 -11.519 1.00 94.62 105 SER A C 1
ATOM 772 O O . SER A 1 105 ? -14.441 -1.626 -12.100 1.00 94.62 105 SER A O 1
ATOM 774 N N . GLY A 1 106 ? -12.305 -0.922 -12.143 1.00 93.31 106 GLY A N 1
ATOM 775 C CA . GLY A 1 106 ? -12.278 -0.523 -13.557 1.00 93.31 106 GLY A CA 1
ATOM 776 C C . GLY A 1 106 ? -12.788 0.895 -13.825 1.00 93.31 106 GLY A C 1
ATOM 777 O O . GLY A 1 106 ? -12.648 1.400 -14.932 1.00 93.31 106 GLY A O 1
ATOM 778 N N . SER A 1 107 ? -13.345 1.583 -12.824 1.00 94.19 107 SER A N 1
ATOM 779 C CA . SER A 1 107 ? -13.702 2.996 -12.980 1.00 94.19 107 SER A CA 1
ATOM 780 C C . SER A 1 107 ? -12.444 3.860 -13.108 1.00 94.19 107 SER A C 1
ATOM 782 O O . SER A 1 107 ? -11.504 3.707 -12.327 1.00 94.19 107 SER A O 1
ATOM 784 N N . LEU A 1 108 ? -12.449 4.829 -14.024 1.00 92.44 108 LEU A N 1
ATOM 785 C CA . LEU A 1 108 ? -11.434 5.883 -14.077 1.00 92.44 108 LEU A CA 1
ATOM 786 C C . LEU A 1 108 ? -11.719 6.913 -12.981 1.00 92.44 108 LEU A C 1
ATOM 788 O O . LEU A 1 108 ? -12.548 7.808 -13.153 1.00 92.44 108 LEU A O 1
ATOM 792 N N . ALA A 1 109 ? -11.048 6.771 -11.839 1.00 89.88 109 ALA A N 1
ATOM 793 C CA . ALA A 1 109 ? -11.222 7.651 -10.692 1.00 89.88 109 ALA A CA 1
ATOM 794 C C . ALA A 1 109 ? -9.858 8.062 -10.110 1.00 89.88 109 ALA A C 1
ATOM 796 O O . ALA A 1 109 ? -9.033 7.197 -9.811 1.00 89.88 109 ALA A O 1
ATOM 797 N N . PRO A 1 110 ? -9.609 9.369 -9.887 1.00 87.94 110 PRO A N 1
ATOM 798 C CA . PRO A 1 110 ? -8.359 9.837 -9.284 1.00 87.94 110 PRO A CA 1
ATOM 799 C C . PRO A 1 110 ? -8.244 9.444 -7.806 1.00 87.94 110 PRO A C 1
ATOM 801 O O . PRO A 1 110 ? -7.161 9.511 -7.228 1.00 87.94 110 PRO A O 1
ATOM 804 N N . SER A 1 111 ? -9.349 9.036 -7.181 1.00 95.06 111 SER A N 1
ATOM 805 C CA . SER A 1 111 ? -9.365 8.495 -5.832 1.00 95.06 111 SER A CA 1
ATOM 806 C C . SER A 1 111 ? -10.453 7.437 -5.676 1.00 95.06 111 SER A C 1
ATOM 808 O O . SER A 1 111 ? -11.506 7.521 -6.310 1.00 95.06 111 SER A O 1
ATOM 810 N N . PHE A 1 112 ? -10.181 6.446 -4.833 1.00 97.38 112 PHE A N 1
ATOM 811 C CA . PHE A 1 112 ? -11.122 5.417 -4.412 1.00 97.38 112 PHE A CA 1
ATOM 812 C C . PHE A 1 112 ? -10.857 5.047 -2.952 1.00 97.38 112 PHE A C 1
ATOM 814 O O . PHE A 1 112 ? -9.755 5.253 -2.436 1.00 97.38 112 PHE A O 1
ATOM 821 N N . THR A 1 113 ? -11.852 4.466 -2.294 1.00 98.25 113 THR A N 1
ATOM 822 C CA . THR A 1 113 ? -11.733 3.991 -0.916 1.00 98.25 113 THR A CA 1
ATOM 823 C C . THR A 1 113 ? -12.039 2.508 -0.847 1.00 98.25 113 THR A C 1
ATOM 825 O O . THR A 1 113 ? -12.982 2.011 -1.464 1.00 98.25 113 THR A O 1
ATOM 828 N N . VAL A 1 114 ? -11.219 1.798 -0.084 1.00 97.75 114 VAL A N 1
ATOM 829 C CA . VAL A 1 114 ? -11.385 0.380 0.214 1.00 97.75 114 VAL A CA 1
ATOM 830 C C . VAL A 1 114 ? -11.833 0.262 1.657 1.00 97.75 114 VAL A C 1
ATOM 832 O O . VAL A 1 114 ? -11.170 0.813 2.530 1.00 97.75 114 VAL A O 1
ATOM 835 N N . HIS A 1 115 ? -12.925 -0.451 1.907 1.00 97.00 115 HIS A N 1
ATOM 836 C CA . HIS A 1 115 ? -13.492 -0.655 3.236 1.00 97.00 115 HIS A CA 1
ATOM 837 C C . HIS A 1 115 ? -13.400 -2.129 3.613 1.00 97.00 115 HIS A C 1
ATOM 839 O O . HIS A 1 115 ? -13.992 -2.977 2.944 1.00 97.00 115 HIS A O 1
ATOM 845 N N . LEU A 1 116 ? -12.698 -2.427 4.704 1.00 97.12 116 LEU A N 1
ATOM 846 C CA . LEU A 1 116 ? -12.709 -3.731 5.355 1.00 97.12 116 LEU A CA 1
ATOM 847 C C . LEU A 1 116 ? -13.523 -3.629 6.640 1.00 97.12 116 LEU A C 1
ATOM 849 O O . LEU A 1 116 ? -13.175 -2.855 7.529 1.00 97.12 116 LEU A O 1
ATOM 853 N N . ARG A 1 117 ? -14.587 -4.426 6.757 1.00 96.50 117 ARG A N 1
ATOM 854 C CA . ARG A 1 117 ? -15.467 -4.439 7.937 1.00 96.50 117 ARG A CA 1
ATOM 855 C C . ARG A 1 117 ? -15.394 -5.771 8.653 1.00 96.50 117 ARG A C 1
ATOM 857 O O . ARG A 1 117 ? -15.561 -6.814 8.024 1.00 96.50 117 ARG A O 1
ATOM 864 N N . VAL A 1 118 ? -15.221 -5.723 9.968 1.00 96.88 118 VAL A N 1
ATOM 865 C CA . VAL A 1 118 ? -15.314 -6.889 10.848 1.00 96.88 118 VAL A CA 1
ATOM 866 C C . VAL A 1 118 ? -16.778 -7.106 11.230 1.00 96.88 118 VAL A C 1
ATOM 868 O O . VAL A 1 118 ? -17.402 -6.260 11.870 1.00 96.88 118 VAL A O 1
ATOM 871 N N . LEU A 1 119 ? -17.345 -8.236 10.813 1.00 95.94 119 LEU A N 1
ATOM 872 C CA . LEU A 1 119 ? -18.772 -8.552 10.948 1.00 95.94 119 LEU A CA 1
ATOM 873 C C . LEU A 1 119 ? -19.071 -9.462 12.147 1.00 95.94 119 LEU A C 1
ATOM 875 O O . LEU A 1 119 ? -20.212 -9.512 12.613 1.00 95.94 119 LEU A O 1
ATOM 879 N N . GLN A 1 120 ? -18.058 -10.166 12.652 1.00 95.31 120 GLN A N 1
ATOM 880 C CA . GLN A 1 120 ? -18.153 -11.090 13.780 1.00 95.31 120 GLN A CA 1
ATOM 881 C C . GLN A 1 120 ? -16.984 -10.897 14.743 1.00 95.31 120 GLN A C 1
ATOM 883 O O . GLN A 1 120 ? -15.892 -10.517 14.327 1.00 95.31 120 GLN A O 1
ATOM 888 N N . ASP A 1 121 ? -17.204 -11.216 16.016 1.00 91.62 121 ASP A N 1
ATOM 889 C CA . ASP A 1 121 ? -16.125 -11.263 16.997 1.00 91.62 121 ASP A CA 1
ATOM 890 C C . ASP A 1 121 ? -15.182 -12.450 16.743 1.00 91.62 121 ASP A C 1
ATOM 892 O O . ASP A 1 121 ? -15.486 -13.409 16.020 1.00 91.62 121 ASP A O 1
ATOM 896 N N . GLY A 1 122 ? -13.991 -12.371 17.333 1.00 90.44 122 GLY A N 1
ATOM 897 C CA . GLY A 1 122 ? -12.953 -13.389 17.182 1.00 90.44 122 GLY A CA 1
ATOM 898 C C . GLY A 1 122 ? -12.171 -13.297 15.872 1.00 90.44 122 GLY A C 1
ATOM 899 O O . GLY A 1 122 ? -11.378 -14.198 15.605 1.00 90.44 122 GLY A O 1
ATOM 900 N N . VAL A 1 123 ? -12.406 -12.284 15.026 1.00 95.12 123 VAL A N 1
ATOM 901 C CA . VAL A 1 123 ? -11.553 -12.027 13.854 1.00 95.12 123 VAL A CA 1
ATOM 902 C C . VAL A 1 123 ? -10.196 -11.557 14.351 1.00 95.12 123 VAL A C 1
ATOM 904 O O . VAL A 1 123 ? -10.101 -10.616 15.136 1.00 95.12 123 VAL A O 1
ATOM 907 N N . THR A 1 124 ? -9.143 -12.225 13.909 1.00 94.81 124 THR A N 1
ATOM 908 C CA . THR A 1 124 ? -7.778 -11.963 14.374 1.00 94.81 124 THR A CA 1
ATOM 909 C C . THR A 1 124 ? -6.987 -11.131 13.371 1.00 94.81 124 THR A C 1
ATOM 911 O O . THR A 1 124 ? -7.301 -11.081 12.180 1.00 94.81 124 THR A O 1
ATOM 914 N N . GLN A 1 125 ? -5.910 -10.492 13.833 1.00 93.38 125 GLN A N 1
ATOM 915 C CA . GLN A 1 125 ? -5.016 -9.752 12.941 1.00 93.38 125 GLN A CA 1
ATOM 916 C C . GLN A 1 125 ? -4.413 -10.650 11.848 1.00 93.38 125 GLN A C 1
ATOM 918 O O . GLN A 1 125 ? -4.274 -10.199 10.717 1.00 93.38 125 GLN A O 1
ATOM 923 N N . SER A 1 126 ? -4.083 -11.912 12.140 1.00 91.56 126 SER A N 1
ATOM 924 C CA . SER A 1 126 ? -3.505 -12.841 11.155 1.00 91.56 126 SER A CA 1
ATOM 925 C C . SER A 1 126 ? -4.466 -13.203 10.020 1.00 91.56 126 SER A C 1
ATOM 927 O O . SER A 1 126 ? -4.015 -13.541 8.927 1.00 91.56 126 SER A O 1
ATOM 929 N N . GLU A 1 127 ? -5.779 -13.100 10.242 1.00 91.94 127 GLU A N 1
ATOM 930 C CA . GLU A 1 127 ? -6.781 -13.288 9.189 1.00 91.94 127 GLU A CA 1
ATOM 931 C C . GLU A 1 127 ? -6.811 -12.121 8.199 1.00 91.94 127 GLU A C 1
ATOM 933 O O . GLU A 1 127 ? -7.120 -12.323 7.024 1.00 91.94 127 GLU A O 1
ATOM 938 N N . LEU A 1 128 ? -6.481 -10.908 8.647 1.00 93.38 128 LEU A N 1
ATOM 939 C CA . LEU A 1 128 ? -6.639 -9.688 7.850 1.00 93.38 128 LEU A CA 1
ATOM 940 C C . LEU A 1 128 ? -5.316 -9.120 7.338 1.00 93.38 128 LEU A C 1
ATOM 942 O O . LEU A 1 128 ? -5.263 -8.549 6.253 1.00 93.38 128 LEU A O 1
ATOM 946 N N . ASN A 1 129 ? -4.246 -9.231 8.113 1.00 94.44 129 ASN A N 1
ATOM 947 C CA . ASN A 1 129 ? -2.980 -8.594 7.799 1.00 94.44 129 ASN A CA 1
ATOM 948 C C . ASN A 1 129 ? -2.295 -9.307 6.629 1.00 94.44 129 ASN A C 1
ATOM 950 O O . ASN A 1 129 ? -2.061 -10.511 6.686 1.00 94.44 129 ASN A O 1
ATOM 954 N N . CYS A 1 130 ? -1.938 -8.548 5.591 1.00 93.44 130 CYS A N 1
ATOM 955 C CA . CYS A 1 130 ? -1.230 -9.038 4.406 1.00 93.44 130 CYS A CA 1
ATOM 956 C C . CYS A 1 130 ? -1.993 -10.069 3.556 1.00 93.44 130 CYS A C 1
ATOM 958 O O . CYS A 1 130 ? -1.373 -10.672 2.681 1.00 93.44 130 CYS A O 1
ATOM 960 N N . ASN A 1 131 ? -3.299 -10.274 3.771 1.00 92.19 131 ASN A N 1
ATOM 961 C CA . ASN A 1 131 ? -4.094 -11.209 2.964 1.00 92.19 131 ASN A CA 1
ATOM 962 C C . ASN A 1 131 ? -4.890 -10.491 1.862 1.00 92.19 131 ASN A C 1
ATOM 964 O O . ASN A 1 131 ? -4.755 -10.875 0.697 1.00 92.19 131 ASN A O 1
ATOM 968 N N . PRO A 1 132 ? -5.675 -9.435 2.156 1.00 94.12 132 PRO A N 1
ATOM 969 C CA . PRO A 1 132 ? -6.337 -8.649 1.126 1.00 94.12 132 PRO A CA 1
ATOM 970 C C . PRO A 1 132 ? -5.338 -7.823 0.320 1.00 94.12 132 PRO A C 1
ATOM 972 O O . PRO A 1 132 ? -4.404 -7.241 0.875 1.00 94.12 132 PRO A O 1
ATOM 975 N N . ALA A 1 133 ? -5.562 -7.721 -0.983 1.00 95.19 133 ALA A N 1
ATOM 976 C CA . ALA A 1 133 ? -4.722 -6.963 -1.887 1.00 95.19 133 ALA A CA 1
ATOM 977 C C . ALA A 1 133 ? -5.546 -6.207 -2.925 1.00 95.19 133 ALA A C 1
ATOM 979 O O . ALA A 1 133 ? -6.530 -6.719 -3.461 1.00 95.19 13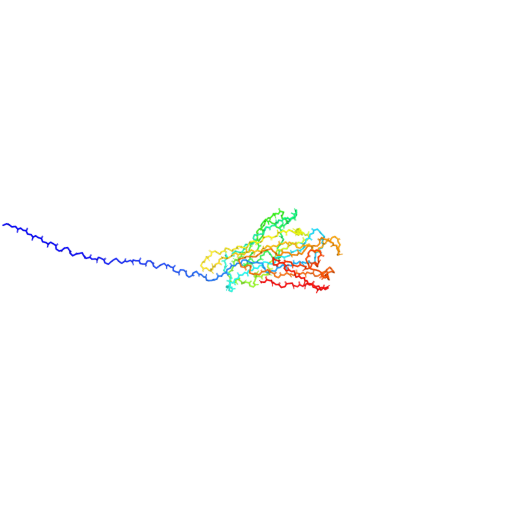3 ALA A O 1
ATOM 980 N N . LEU A 1 134 ? -5.075 -5.003 -3.236 1.00 96.25 134 LEU A N 1
ATOM 981 C CA . LEU A 1 134 ? -5.480 -4.236 -4.407 1.00 96.25 134 LEU A CA 1
ATOM 982 C C . LEU A 1 134 ? -4.639 -4.710 -5.583 1.00 96.25 134 LEU A C 1
ATOM 984 O O . LEU A 1 134 ? -3.416 -4.740 -5.459 1.00 96.25 134 LEU A O 1
ATOM 988 N N . ILE A 1 135 ? -5.263 -5.079 -6.697 1.00 94.62 135 ILE A N 1
ATOM 989 C CA . ILE A 1 135 ? -4.570 -5.626 -7.862 1.00 94.62 135 ILE A CA 1
ATOM 990 C C . ILE A 1 135 ? -4.795 -4.728 -9.074 1.00 94.62 135 ILE A C 1
ATOM 992 O O . ILE A 1 135 ? -5.908 -4.626 -9.594 1.00 94.62 135 ILE A O 1
ATOM 996 N N . TRP A 1 136 ? -3.694 -4.162 -9.557 1.00 92.81 136 TRP A N 1
ATOM 997 C CA . TRP A 1 136 ? -3.566 -3.631 -10.903 1.00 92.81 136 TRP A CA 1
ATOM 998 C C . TRP A 1 136 ? -2.821 -4.625 -11.795 1.00 92.81 136 TRP A C 1
ATOM 1000 O O . TRP A 1 136 ? -1.799 -5.208 -11.414 1.00 92.81 136 TRP A O 1
ATOM 1010 N N . ASN A 1 137 ? -3.351 -4.821 -12.994 1.00 87.06 137 ASN A N 1
ATOM 1011 C CA . ASN A 1 137 ? -2.864 -5.729 -14.027 1.00 87.06 137 ASN A CA 1
ATOM 1012 C C . ASN A 1 137 ? -3.223 -5.159 -15.415 1.00 87.06 137 ASN A C 1
ATOM 1014 O O . ASN A 1 137 ? -3.534 -3.977 -15.532 1.00 87.06 137 ASN A O 1
ATOM 1018 N N . ASP A 1 138 ? -3.184 -5.970 -16.475 1.00 79.88 138 ASP A N 1
ATOM 1019 C CA . ASP A 1 138 ? -3.518 -5.489 -17.826 1.00 79.88 138 ASP A CA 1
ATOM 1020 C C . ASP A 1 138 ? -5.015 -5.179 -18.024 1.00 79.88 138 ASP A C 1
ATOM 1022 O O . ASP A 1 138 ? -5.380 -4.551 -19.012 1.00 79.88 138 ASP A O 1
ATOM 1026 N N . THR A 1 139 ? -5.885 -5.616 -17.107 1.00 85.81 139 THR A N 1
ATOM 1027 C CA . THR A 1 139 ? -7.326 -5.308 -17.118 1.00 85.81 139 THR A CA 1
ATOM 1028 C C . THR A 1 139 ? -7.662 -4.082 -16.274 1.00 85.81 139 THR A C 1
ATOM 1030 O O . THR A 1 139 ? -8.527 -3.312 -16.663 1.00 85.81 139 THR A O 1
ATOM 1033 N N . TYR A 1 140 ? -7.001 -3.922 -15.124 1.00 89.44 140 TYR A N 1
ATOM 1034 C CA . TYR A 1 140 ? -7.179 -2.795 -14.207 1.00 89.44 140 TYR A CA 1
ATOM 1035 C C . TYR A 1 140 ? -5.862 -2.049 -14.104 1.00 89.44 140 TYR A C 1
ATOM 1037 O O . TYR A 1 140 ? -4.929 -2.494 -13.433 1.00 89.44 140 TYR A O 1
ATOM 1045 N N . THR A 1 141 ? -5.763 -0.935 -14.804 1.00 88.75 141 THR A N 1
ATOM 1046 C CA . THR A 1 141 ? -4.475 -0.359 -15.154 1.00 88.75 141 THR A CA 1
ATOM 1047 C C . THR A 1 141 ? -4.028 0.729 -14.185 1.00 88.75 141 THR A C 1
ATOM 1049 O O . THR A 1 141 ? -4.814 1.497 -13.629 1.00 88.75 141 THR A O 1
ATOM 1052 N N . ILE A 1 142 ? -2.714 0.788 -13.974 1.00 89.88 142 ILE A N 1
ATOM 1053 C CA . ILE A 1 142 ? -2.047 1.903 -13.309 1.00 89.88 142 ILE A CA 1
ATOM 1054 C C . ILE A 1 142 ? -0.848 2.327 -14.146 1.00 89.88 142 ILE A C 1
ATOM 1056 O O . ILE A 1 142 ? -0.068 1.501 -14.639 1.00 89.88 142 ILE A O 1
ATOM 1060 N N . SER A 1 143 ? -0.723 3.635 -14.339 1.00 88.56 143 SER A N 1
ATOM 1061 C CA . SER A 1 143 ? 0.321 4.201 -15.177 1.00 88.56 143 SER A CA 1
ATOM 1062 C C . SER A 1 143 ? 1.664 4.165 -14.435 1.00 88.56 143 SER A C 1
ATOM 1064 O O . SER A 1 143 ? 1.747 4.522 -13.255 1.00 88.56 143 SER A O 1
ATOM 1066 N N . PRO A 1 144 ? 2.762 3.785 -15.105 1.00 87.75 144 PRO A N 1
ATOM 1067 C CA . PRO A 1 144 ? 4.088 3.926 -14.524 1.00 87.75 144 PRO A CA 1
ATOM 1068 C C . PRO A 1 144 ? 4.393 5.385 -14.149 1.00 87.75 144 PRO A C 1
ATOM 1070 O O . PRO A 1 144 ? 4.073 6.317 -14.888 1.00 87.75 144 PRO A O 1
ATOM 1073 N N . GLY A 1 145 ? 5.056 5.599 -13.012 1.00 88.50 145 GLY A N 1
ATOM 1074 C CA . GLY A 1 145 ? 5.399 6.927 -12.500 1.00 88.50 145 GLY A CA 1
ATOM 1075 C C . GLY A 1 145 ? 4.269 7.658 -11.770 1.00 88.50 145 GLY A C 1
ATOM 1076 O O . GLY A 1 145 ? 4.551 8.669 -11.119 1.00 88.50 145 GLY A O 1
ATOM 1077 N N . SER A 1 146 ? 3.029 7.155 -11.812 1.00 92.06 146 SER A N 1
ATOM 1078 C CA . SER A 1 146 ? 1.929 7.688 -11.003 1.00 92.06 146 SER A CA 1
ATOM 1079 C C . SER A 1 146 ? 2.323 7.760 -9.534 1.00 92.06 146 SER A C 1
ATOM 1081 O O . SER A 1 146 ? 2.931 6.834 -8.995 1.00 92.06 146 SER A O 1
ATOM 1083 N N . ARG A 1 147 ? 1.986 8.869 -8.881 1.00 96.75 147 ARG A N 1
ATOM 1084 C CA . ARG A 1 147 ? 2.076 9.004 -7.431 1.00 96.75 147 ARG A CA 1
ATOM 1085 C C . ARG A 1 147 ? 0.821 8.405 -6.814 1.00 96.75 147 ARG A C 1
ATOM 1087 O O . ARG A 1 147 ? -0.286 8.838 -7.130 1.00 96.75 147 ARG A O 1
ATOM 1094 N N . VAL A 1 148 ? 1.020 7.454 -5.916 1.00 97.94 148 VAL A N 1
ATOM 1095 C CA . VAL A 1 148 ? -0.014 6.832 -5.096 1.00 97.94 148 VAL A CA 1
ATOM 1096 C C . VAL A 1 148 ? 0.147 7.357 -3.675 1.00 97.94 148 VAL A C 1
ATOM 1098 O O . VAL A 1 148 ? 1.228 7.257 -3.094 1.00 97.94 148 VAL A O 1
ATOM 1101 N N . SER A 1 149 ? -0.920 7.933 -3.132 1.00 98.50 149 SER A N 1
ATOM 1102 C CA . SER A 1 149 ? -1.024 8.346 -1.733 1.00 98.50 149 SER A CA 1
ATOM 1103 C C . SER A 1 149 ? -2.136 7.541 -1.082 1.00 98.50 149 SER A C 1
ATOM 1105 O O . SER A 1 149 ? -3.265 7.542 -1.571 1.00 98.50 149 SER A O 1
ATOM 1107 N N . ILE A 1 150 ? -1.811 6.809 -0.020 1.00 98.75 150 ILE A N 1
ATOM 1108 C CA . ILE A 1 150 ? -2.759 5.965 0.702 1.00 98.75 150 ILE A CA 1
ATOM 1109 C C . ILE A 1 150 ? -2.904 6.513 2.111 1.00 98.75 150 ILE A C 1
ATOM 1111 O O . ILE A 1 150 ? -1.924 6.576 2.854 1.00 98.75 150 ILE A O 1
ATOM 1115 N N . GLN A 1 151 ? -4.128 6.883 2.476 1.00 98.75 151 GLN A N 1
ATOM 1116 C CA . GLN A 1 151 ? -4.491 7.289 3.827 1.00 98.75 151 GLN A CA 1
ATOM 1117 C C . GLN A 1 151 ? -5.373 6.228 4.462 1.00 98.75 151 GLN A C 1
ATOM 1119 O O . GLN A 1 151 ? -6.446 5.896 3.960 1.00 98.75 151 GLN A O 1
ATOM 1124 N N . GLY A 1 152 ? -4.889 5.696 5.573 1.00 98.56 152 GLY A N 1
ATOM 1125 C CA . GLY A 1 152 ? -5.575 4.708 6.369 1.00 98.56 152 GLY A CA 1
ATOM 1126 C C . GLY A 1 152 ? -6.330 5.360 7.525 1.00 98.56 152 GLY A C 1
ATOM 1127 O O . GLY A 1 152 ? -5.749 6.142 8.280 1.00 98.56 152 GLY A O 1
ATOM 1128 N N . THR A 1 153 ? -7.602 5.012 7.697 1.00 98.50 153 THR A N 1
ATOM 1129 C CA . THR A 1 153 ? -8.425 5.399 8.850 1.00 98.50 153 THR A CA 1
ATOM 1130 C C . THR A 1 153 ? -9.133 4.192 9.459 1.00 98.50 153 THR A C 1
ATOM 1132 O O . THR A 1 153 ? -9.338 3.177 8.795 1.00 98.50 153 THR A O 1
ATOM 1135 N N . THR A 1 154 ? -9.493 4.306 10.736 1.00 98.31 154 THR A N 1
ATOM 1136 C CA . THR A 1 154 ? -10.229 3.268 11.464 1.00 98.31 154 THR A CA 1
ATOM 1137 C C . THR A 1 154 ? -11.461 3.877 12.098 1.00 98.31 154 THR A C 1
ATOM 1139 O O . THR A 1 154 ? -11.385 4.969 12.660 1.00 98.31 154 THR A O 1
ATOM 1142 N N . THR A 1 155 ? -12.565 3.146 12.065 1.00 97.00 155 THR A N 1
ATOM 1143 C CA . THR A 1 155 ? -13.750 3.421 12.877 1.00 97.00 155 THR A CA 1
ATOM 1144 C C . THR A 1 155 ? -14.022 2.203 13.745 1.00 97.00 155 THR A C 1
ATOM 1146 O O . THR A 1 155 ? -13.946 1.076 13.265 1.00 97.00 155 THR A O 1
ATOM 1149 N N . ILE A 1 156 ? -14.327 2.418 15.021 1.00 94.50 156 ILE A N 1
ATOM 1150 C CA . ILE A 1 156 ? -14.705 1.356 15.957 1.00 94.50 156 ILE A CA 1
ATOM 1151 C C . ILE A 1 156 ? -16.099 1.712 16.461 1.00 94.50 156 ILE A C 1
ATOM 1153 O O . ILE A 1 156 ? -16.318 2.840 16.903 1.00 94.50 156 ILE A O 1
ATOM 1157 N N . SER A 1 157 ? -17.045 0.780 16.363 1.00 90.75 157 SER A N 1
ATOM 1158 C CA . SER A 1 157 ? -18.436 1.025 16.765 1.00 90.75 157 SER A CA 1
ATOM 1159 C C . SER A 1 157 ? -18.591 1.296 18.261 1.00 90.75 157 SER A C 1
ATOM 1161 O O . SER A 1 157 ? -19.473 2.055 18.650 1.00 90.75 157 SER A O 1
ATOM 1163 N N . ASP A 1 158 ? -17.733 0.693 19.086 1.00 88.31 158 ASP A N 1
ATOM 1164 C CA . ASP A 1 158 ? -17.647 0.950 20.520 1.00 88.31 158 ASP A CA 1
ATOM 1165 C C . ASP A 1 158 ? -16.234 1.456 20.875 1.00 88.31 158 ASP A C 1
ATOM 1167 O O . ASP A 1 158 ? -15.282 0.671 20.887 1.00 88.31 158 ASP A O 1
ATOM 1171 N N . PRO A 1 159 ? -16.066 2.760 21.164 1.00 85.12 159 PRO A N 1
ATOM 1172 C CA . PRO A 1 159 ? -14.762 3.346 21.466 1.00 85.12 159 PRO A CA 1
ATOM 1173 C C . PRO A 1 159 ? -14.180 2.882 22.810 1.00 85.12 159 PRO A C 1
ATOM 1175 O O . PRO A 1 159 ? -13.007 3.134 23.079 1.00 85.12 159 PRO A O 1
ATOM 1178 N N . SER A 1 160 ? -14.957 2.204 23.666 1.00 88.50 160 SER A N 1
ATOM 1179 C CA . SER A 1 160 ? -14.416 1.601 24.889 1.00 88.50 160 SER A CA 1
ATOM 1180 C C . SER A 1 160 ? -13.517 0.393 24.597 1.00 88.50 160 SER A C 1
ATOM 1182 O O . SER A 1 160 ? -12.636 0.084 25.399 1.00 88.50 160 SER A O 1
ATOM 1184 N N . LEU A 1 161 ? -13.679 -0.235 23.425 1.00 89.69 161 LEU A N 1
ATOM 1185 C CA . LEU A 1 161 ? -12.941 -1.433 23.012 1.00 89.69 161 LEU A CA 1
ATOM 1186 C C . LEU A 1 161 ? -11.548 -1.134 22.443 1.00 89.69 161 LEU A C 1
ATOM 1188 O O . LEU A 1 161 ? -10.764 -2.057 22.232 1.00 89.69 161 LEU A O 1
ATOM 1192 N N . GLY A 1 162 ? -11.222 0.139 22.205 1.00 91.81 162 GLY A N 1
ATOM 1193 C CA . GLY A 1 162 ? -9.875 0.577 21.855 1.00 91.81 162 GLY A CA 1
ATOM 1194 C C . GLY A 1 162 ? -9.831 1.880 21.073 1.00 91.81 162 GLY A C 1
ATOM 1195 O O . GLY A 1 162 ? -10.820 2.587 20.891 1.00 91.81 162 GLY A O 1
ATOM 1196 N N . GLN A 1 163 ? -8.635 2.199 20.600 1.00 94.06 163 GLN A N 1
ATOM 1197 C CA . GLN A 1 163 ? -8.303 3.444 19.934 1.00 94.06 163 GLN A CA 1
ATOM 1198 C C . GLN A 1 163 ? -8.146 3.231 18.433 1.00 94.06 163 GLN A C 1
ATOM 1200 O O . GLN A 1 163 ? -7.290 2.471 17.973 1.00 94.06 163 GLN A O 1
ATOM 1205 N N . ALA A 1 164 ? -8.917 3.992 17.665 1.00 95.50 164 ALA A N 1
ATOM 1206 C CA . ALA A 1 164 ? -8.709 4.140 16.236 1.00 95.50 164 ALA A CA 1
ATOM 1207 C C . ALA A 1 164 ? -7.445 4.969 15.966 1.00 95.50 164 ALA A C 1
ATOM 1209 O O . ALA A 1 164 ? -7.263 6.060 16.517 1.00 95.50 164 ALA A O 1
ATOM 1210 N N . LYS A 1 165 ? -6.576 4.471 15.088 1.00 96.62 165 LYS A N 1
ATOM 1211 C CA . LYS A 1 165 ? -5.415 5.210 14.585 1.00 96.62 165 LYS A CA 1
ATOM 1212 C C . LYS A 1 165 ? -5.434 5.280 13.065 1.00 96.62 165 LYS A C 1
ATOM 1214 O O . LYS A 1 165 ? -6.176 4.566 12.385 1.00 96.62 165 LYS A O 1
ATOM 1219 N N . THR A 1 166 ? -4.592 6.169 12.558 1.00 98.06 166 THR A N 1
ATOM 1220 C CA . THR A 1 166 ? -4.406 6.423 11.135 1.00 98.06 166 THR A CA 1
ATOM 1221 C C . THR A 1 166 ? -2.998 6.050 10.691 1.00 98.06 166 THR A C 1
ATOM 1223 O O . THR A 1 166 ? -2.067 5.910 11.495 1.00 98.06 166 THR A O 1
ATOM 1226 N N . SER A 1 167 ? -2.838 5.902 9.384 1.00 98.56 167 SER A N 1
ATOM 1227 C CA . SER A 1 167 ? -1.545 5.712 8.739 1.00 98.56 167 SER A CA 1
ATOM 1228 C C . SER A 1 167 ? -1.513 6.457 7.414 1.00 98.56 167 SER A C 1
ATOM 1230 O O . SER A 1 167 ? -2.555 6.717 6.809 1.00 98.56 167 SER A O 1
ATOM 1232 N N . SER A 1 168 ? -0.317 6.743 6.912 1.00 98.56 168 SER A N 1
ATOM 1233 C CA . SER A 1 168 ? -0.163 7.108 5.508 1.00 98.56 168 SER A CA 1
ATOM 1234 C C . SER A 1 168 ? 1.060 6.463 4.880 1.00 98.56 168 SER A C 1
ATOM 1236 O O . SER A 1 168 ? 2.063 6.218 5.555 1.00 98.56 168 SER A O 1
ATOM 1238 N N . LEU A 1 169 ? 0.970 6.200 3.580 1.00 98.81 169 LEU A N 1
ATOM 1239 C CA . LEU A 1 169 ? 2.087 5.783 2.745 1.00 98.81 169 LEU A CA 1
ATOM 1240 C C . LEU A 1 169 ? 1.976 6.471 1.390 1.00 98.81 169 LEU A C 1
ATOM 1242 O O . LEU A 1 169 ? 0.909 6.471 0.775 1.00 98.81 169 LEU A O 1
ATOM 1246 N N . GLU A 1 170 ? 3.092 6.995 0.900 1.00 98.75 170 GLU A N 1
ATOM 1247 C CA . GLU A 1 170 ? 3.167 7.576 -0.432 1.00 98.75 170 GLU A CA 1
ATOM 1248 C C . GLU A 1 170 ? 4.341 7.024 -1.226 1.00 98.75 170 GLU A C 1
ATOM 1250 O O . GLU A 1 170 ? 5.452 6.872 -0.705 1.00 98.75 170 GLU A O 1
ATOM 1255 N N . PHE A 1 171 ? 4.103 6.769 -2.509 1.00 98.62 171 PHE A N 1
ATOM 1256 C CA . PHE A 1 171 ? 5.128 6.294 -3.425 1.00 98.62 171 PHE A CA 1
ATOM 1257 C C . PHE A 1 171 ? 4.831 6.651 -4.884 1.00 98.62 171 PHE A C 1
ATOM 1259 O O . PHE A 1 171 ? 3.695 6.946 -5.249 1.00 98.62 171 PHE A O 1
ATOM 1266 N N . ASN A 1 172 ? 5.848 6.575 -5.740 1.00 96.94 172 ASN A N 1
ATOM 1267 C CA . ASN A 1 172 ? 5.681 6.507 -7.186 1.00 96.94 172 ASN A CA 1
ATOM 1268 C C . ASN A 1 172 ? 5.747 5.057 -7.671 1.00 96.94 172 ASN A C 1
ATOM 1270 O O . ASN A 1 172 ? 6.611 4.275 -7.256 1.00 96.94 172 ASN A O 1
ATOM 1274 N N . VAL A 1 173 ? 4.839 4.719 -8.581 1.00 93.81 173 VAL A N 1
ATOM 1275 C CA . VAL A 1 173 ? 4.800 3.424 -9.264 1.00 93.81 173 VAL A CA 1
ATOM 1276 C C . VAL A 1 173 ? 6.034 3.287 -10.152 1.00 93.81 173 VAL A C 1
ATOM 1278 O O . VAL A 1 173 ? 6.374 4.207 -10.899 1.00 93.81 173 VAL A O 1
ATOM 1281 N N . ALA A 1 174 ? 6.700 2.136 -10.083 1.00 91.56 174 ALA A N 1
ATOM 1282 C CA . ALA A 1 174 ? 7.858 1.857 -10.926 1.00 91.56 174 ALA A CA 1
ATOM 1283 C C . ALA A 1 174 ? 7.486 1.842 -12.420 1.00 91.56 174 ALA A C 1
ATOM 1285 O O . ALA A 1 174 ? 6.348 1.567 -12.797 1.00 91.56 174 ALA A O 1
ATOM 1286 N N . LYS A 1 175 ? 8.475 2.065 -13.286 1.00 88.12 175 LYS A N 1
ATOM 1287 C CA . LYS A 1 175 ? 8.399 1.727 -14.712 1.00 88.12 175 LYS A CA 1
ATOM 1288 C C . LYS A 1 175 ? 9.421 0.638 -15.003 1.00 88.12 175 LYS A C 1
ATOM 1290 O O . LYS A 1 175 ? 10.585 0.944 -15.267 1.00 88.12 175 LYS A O 1
ATOM 1295 N N . ARG A 1 176 ? 8.986 -0.623 -14.927 1.00 83.94 176 ARG A N 1
ATOM 1296 C CA . ARG A 1 176 ? 9.871 -1.795 -15.045 1.00 83.94 176 ARG A CA 1
ATOM 1297 C C . ARG A 1 176 ? 10.135 -2.210 -16.497 1.00 83.94 176 ARG A C 1
ATOM 1299 O O . ARG A 1 176 ? 11.240 -2.649 -16.809 1.00 83.94 176 ARG A O 1
ATOM 1306 N N . TYR A 1 177 ? 9.159 -2.009 -17.387 1.00 74.25 177 TYR A N 1
ATOM 1307 C CA . TYR A 1 177 ? 9.186 -2.474 -18.781 1.00 74.25 177 TYR A CA 1
ATOM 1308 C C . TYR A 1 177 ? 9.152 -1.310 -19.786 1.00 74.25 177 TYR A C 1
ATOM 1310 O O . TYR A 1 177 ? 8.077 -0.897 -20.219 1.00 74.25 177 TYR A O 1
ATOM 1318 N N . PRO A 1 178 ? 10.303 -0.735 -20.175 1.00 60.53 178 PRO A N 1
ATOM 1319 C CA . PRO A 1 178 ? 10.363 0.109 -21.364 1.00 60.53 178 PRO A CA 1
ATOM 1320 C C . PRO A 1 178 ? 10.187 -0.766 -22.621 1.00 60.53 178 PRO A C 1
ATOM 1322 O O . PRO A 1 178 ? 10.251 -1.992 -22.542 1.00 60.53 178 PRO A O 1
ATOM 1325 N N . THR A 1 179 ? 9.947 -0.150 -23.782 1.00 58.50 179 THR A N 1
ATOM 1326 C CA . THR A 1 179 ? 9.557 -0.810 -25.050 1.00 58.50 179 THR A CA 1
ATOM 1327 C C . THR A 1 179 ? 10.488 -1.930 -25.530 1.00 58.50 179 THR A C 1
ATOM 1329 O O . THR A 1 179 ? 10.105 -2.719 -26.389 1.00 58.50 179 THR A O 1
ATOM 1332 N N . SER A 1 180 ? 11.686 -2.048 -24.955 1.00 56.16 180 SER A N 1
ATOM 1333 C CA . SER A 1 180 ? 12.524 -3.246 -25.032 1.00 56.16 180 SER A CA 1
ATOM 1334 C C . SER A 1 180 ? 13.355 -3.436 -23.759 1.00 56.16 180 SER A C 1
ATOM 1336 O O . SER A 1 180 ? 13.708 -2.480 -23.064 1.00 56.16 180 SER A O 1
ATOM 1338 N N . VAL A 1 181 ? 13.705 -4.685 -23.446 1.00 51.78 181 VAL A N 1
ATOM 1339 C CA . VAL A 1 181 ? 14.639 -5.010 -22.359 1.00 51.78 181 VAL A CA 1
ATOM 1340 C C . VAL A 1 181 ? 15.974 -4.300 -22.645 1.00 51.78 181 VAL A C 1
ATOM 1342 O O . VAL A 1 181 ? 16.570 -4.522 -23.689 1.00 51.78 181 VAL A O 1
ATOM 1345 N N . ASN A 1 182 ? 16.440 -3.463 -21.715 1.00 52.75 182 ASN A N 1
ATOM 1346 C CA . ASN A 1 182 ? 17.685 -2.667 -21.755 1.00 52.75 182 ASN A CA 1
ATOM 1347 C C . ASN A 1 182 ? 17.613 -1.313 -22.473 1.00 52.75 182 ASN A C 1
ATOM 1349 O O . ASN A 1 182 ? 18.648 -0.766 -22.841 1.00 52.75 182 ASN A O 1
ATOM 1353 N N . THR A 1 183 ? 16.418 -0.732 -22.600 1.00 59.41 183 THR A N 1
ATOM 1354 C CA . THR A 1 183 ? 16.266 0.671 -23.019 1.00 59.41 183 THR A CA 1
ATOM 1355 C C . THR A 1 183 ? 16.172 1.650 -21.854 1.00 59.41 183 THR A C 1
ATOM 1357 O O . THR A 1 183 ? 15.792 1.290 -20.737 1.00 59.41 183 THR A O 1
ATOM 1360 N N . THR A 1 184 ? 16.529 2.902 -22.147 1.00 69.00 184 THR A N 1
ATOM 1361 C CA . THR A 1 184 ? 16.294 4.066 -21.289 1.00 69.00 184 THR A CA 1
ATOM 1362 C C . THR A 1 184 ? 14.792 4.312 -21.097 1.00 69.00 184 THR A C 1
ATOM 1364 O O . THR A 1 184 ? 13.941 3.859 -21.867 1.00 69.00 184 THR A O 1
ATOM 1367 N N . GLY A 1 185 ? 14.443 5.025 -20.035 1.00 78.44 185 GLY A N 1
ATOM 1368 C CA . GLY A 1 185 ? 13.084 5.259 -19.573 1.00 78.44 185 GLY A CA 1
ATOM 1369 C C . GLY A 1 185 ? 12.604 4.312 -18.471 1.00 78.44 185 GLY A C 1
ATOM 1370 O O . GLY A 1 185 ? 11.394 4.310 -18.223 1.00 78.44 185 GLY A O 1
ATOM 1371 N N . ARG A 1 186 ? 13.479 3.534 -17.812 1.00 84.50 186 ARG A N 1
ATOM 1372 C CA . ARG A 1 186 ? 13.104 2.813 -16.577 1.00 84.50 186 ARG A CA 1
ATOM 1373 C C . ARG A 1 186 ? 13.067 3.790 -15.418 1.00 84.50 186 ARG A C 1
ATOM 1375 O O . ARG A 1 186 ? 13.900 4.687 -15.325 1.00 84.50 186 ARG A O 1
ATOM 1382 N N . ARG A 1 187 ? 12.119 3.586 -14.511 1.00 89.56 187 ARG A N 1
ATOM 1383 C CA . ARG A 1 187 ? 12.022 4.366 -13.275 1.00 89.56 187 ARG A CA 1
ATOM 1384 C C . ARG A 1 187 ? 11.871 3.420 -12.094 1.00 89.56 187 ARG A C 1
ATOM 1386 O O . ARG A 1 187 ? 11.072 2.482 -12.194 1.00 89.56 187 ARG A O 1
ATOM 1393 N N . PRO A 1 188 ? 12.605 3.644 -10.995 1.00 93.38 188 PRO A N 1
ATOM 1394 C CA . PRO A 1 188 ? 12.510 2.806 -9.817 1.00 93.38 188 PRO A CA 1
ATOM 1395 C C . PRO A 1 188 ? 11.139 2.982 -9.165 1.00 93.38 188 PRO A C 1
ATOM 1397 O O . PRO A 1 188 ? 10.471 4.007 -9.340 1.00 93.38 188 PRO A O 1
ATOM 1400 N N . HIS A 1 189 ? 10.749 2.016 -8.340 1.00 96.19 189 HIS A N 1
ATOM 1401 C CA . HIS A 1 189 ? 9.782 2.319 -7.296 1.00 96.19 189 HIS A CA 1
ATOM 1402 C C . HIS A 1 189 ? 10.385 3.393 -6.382 1.00 96.19 189 HIS A C 1
ATOM 1404 O O . HIS A 1 189 ? 11.563 3.321 -6.024 1.00 96.19 189 HIS A O 1
ATOM 1410 N N . ARG A 1 190 ? 9.608 4.400 -5.991 1.00 97.88 190 ARG A N 1
ATOM 1411 C CA . ARG A 1 190 ? 10.114 5.462 -5.115 1.00 97.88 190 ARG A CA 1
ATOM 1412 C C . ARG A 1 190 ? 9.175 5.671 -3.955 1.00 97.88 190 ARG A C 1
ATOM 1414 O O . ARG A 1 190 ? 8.101 6.222 -4.148 1.00 97.88 190 ARG A O 1
ATOM 1421 N N . TYR A 1 191 ? 9.598 5.282 -2.762 1.00 98.69 191 TYR A N 1
ATOM 1422 C CA . TYR A 1 191 ? 8.918 5.715 -1.552 1.00 98.69 191 TYR A CA 1
ATOM 1423 C C . TYR A 1 191 ? 9.133 7.216 -1.348 1.00 98.69 191 TYR A C 1
ATOM 1425 O O . TYR A 1 191 ? 10.223 7.730 -1.605 1.00 98.69 191 TYR A O 1
ATOM 1433 N N . LEU A 1 192 ? 8.089 7.913 -0.902 1.00 98.25 192 LEU A N 1
ATOM 1434 C CA . LEU A 1 192 ? 8.090 9.365 -0.714 1.00 98.25 192 LEU A CA 1
ATOM 1435 C C . LEU A 1 192 ? 7.914 9.744 0.752 1.00 98.25 192 LEU A C 1
ATOM 1437 O O . LEU A 1 192 ? 8.667 10.559 1.276 1.00 98.25 192 LEU A O 1
ATOM 1441 N N . SER A 1 193 ? 6.916 9.167 1.415 1.00 98.44 193 SER A N 1
ATOM 1442 C CA . SER A 1 193 ? 6.627 9.468 2.811 1.00 98.44 193 SER A CA 1
ATOM 1443 C C . SER A 1 193 ? 5.851 8.331 3.472 1.00 98.44 193 SER A C 1
ATOM 1445 O O . SER A 1 193 ? 5.238 7.494 2.804 1.00 98.44 193 SER A O 1
ATOM 1447 N N . LYS A 1 194 ? 5.914 8.292 4.802 1.00 98.12 194 LYS A N 1
ATOM 1448 C CA . LYS A 1 194 ? 5.133 7.407 5.668 1.00 98.12 194 LYS A CA 1
ATOM 1449 C C . LYS A 1 194 ? 4.802 8.136 6.966 1.00 98.12 194 LYS A C 1
ATOM 1451 O O . LYS A 1 194 ? 5.590 8.976 7.405 1.00 98.12 194 LYS A O 1
ATOM 1456 N N . SER A 1 195 ? 3.660 7.838 7.578 1.00 98.19 195 SER A N 1
ATOM 1457 C CA . SER A 1 195 ? 3.289 8.425 8.872 1.00 98.19 195 SER A CA 1
ATOM 1458 C C . SER A 1 195 ? 2.293 7.566 9.657 1.00 98.19 195 SER A C 1
ATOM 1460 O O . SER A 1 195 ? 1.751 6.578 9.149 1.00 98.19 195 SER A O 1
ATOM 1462 N N . GLY A 1 196 ? 2.042 7.962 10.908 1.00 97.50 196 GLY A N 1
ATOM 1463 C CA . GLY A 1 196 ? 1.120 7.271 11.804 1.00 97.50 196 GLY A CA 1
ATOM 1464 C C . GLY A 1 196 ? 1.601 5.854 12.104 1.00 97.50 196 GLY A C 1
ATOM 1465 O O . GLY A 1 196 ? 2.773 5.645 12.414 1.00 97.50 196 GLY A O 1
ATOM 1466 N N . LEU A 1 197 ? 0.705 4.875 11.980 1.00 97.44 197 LEU A N 1
ATOM 1467 C CA . LEU A 1 197 ? 1.048 3.464 12.184 1.00 97.44 197 LEU A CA 1
ATOM 1468 C C . LEU A 1 197 ? 1.916 2.854 11.073 1.00 97.44 197 LEU A C 1
ATOM 1470 O O . LEU A 1 197 ? 2.447 1.760 11.256 1.00 97.44 197 LEU A O 1
ATOM 1474 N N . GLN A 1 198 ? 2.120 3.546 9.947 1.00 98.19 198 GLN A N 1
ATOM 1475 C CA . GLN A 1 198 ? 3.087 3.119 8.936 1.00 98.19 198 GLN A CA 1
ATOM 1476 C C . GLN A 1 198 ? 4.507 3.511 9.378 1.00 98.19 198 GLN A C 1
ATOM 1478 O O . GLN A 1 198 ? 5.096 4.479 8.896 1.00 98.19 198 GLN A O 1
ATOM 1483 N N . THR A 1 199 ? 5.070 2.760 10.322 1.00 96.94 199 THR A N 1
ATOM 1484 C CA . THR A 1 199 ? 6.387 3.058 10.909 1.00 96.94 199 THR A CA 1
ATOM 1485 C C . THR A 1 199 ? 7.555 2.669 10.010 1.00 96.94 199 THR A C 1
ATOM 1487 O O . THR A 1 199 ? 8.648 3.199 10.192 1.00 96.94 199 THR A O 1
ATOM 1490 N N . CYS A 1 200 ? 7.341 1.830 8.997 1.00 97.31 200 CYS A N 1
ATOM 1491 C CA . CYS A 1 200 ? 8.356 1.400 8.032 1.00 97.31 200 CYS A CA 1
ATOM 1492 C C . CYS A 1 200 ? 7.828 1.525 6.601 1.00 97.31 200 CYS A C 1
ATOM 1494 O O . CYS A 1 200 ? 6.621 1.441 6.364 1.00 97.31 200 CYS A O 1
ATOM 1496 N N . TYR A 1 201 ? 8.727 1.708 5.636 1.00 98.50 201 TYR A N 1
ATOM 1497 C CA . TYR A 1 201 ? 8.388 1.473 4.238 1.00 98.50 201 TYR A CA 1
ATOM 1498 C C . TYR A 1 201 ? 8.182 -0.030 4.055 1.00 98.50 201 TYR A C 1
ATOM 1500 O O . TYR A 1 201 ? 9.064 -0.792 4.465 1.00 98.50 201 TYR A O 1
ATOM 1508 N N . PRO A 1 202 ? 7.032 -0.463 3.515 1.00 97.88 202 PRO A N 1
ATOM 1509 C CA . PRO A 1 202 ? 6.715 -1.877 3.434 1.00 97.88 202 PRO A CA 1
ATOM 1510 C C . PRO A 1 202 ? 7.720 -2.633 2.570 1.00 97.88 202 PRO A C 1
ATOM 1512 O O . PRO A 1 202 ? 8.401 -2.061 1.710 1.00 97.88 202 PRO A O 1
ATOM 1515 N N . GLU A 1 203 ? 7.802 -3.939 2.801 1.00 97.19 203 GLU A N 1
ATOM 1516 C CA . GLU A 1 203 ? 8.575 -4.805 1.920 1.00 97.19 203 GLU A CA 1
ATOM 1517 C C . GLU A 1 203 ? 8.034 -4.715 0.489 1.00 97.19 203 GLU A C 1
ATOM 1519 O O . GLU A 1 203 ? 6.842 -4.479 0.253 1.00 97.19 203 GLU A O 1
ATOM 1524 N N . ILE A 1 204 ? 8.919 -4.927 -0.476 1.00 97.00 204 ILE A N 1
ATOM 1525 C CA . ILE A 1 204 ? 8.558 -4.909 -1.886 1.00 97.00 204 ILE A CA 1
ATOM 1526 C C . ILE A 1 204 ? 9.085 -6.160 -2.571 1.00 97.00 204 ILE A C 1
ATOM 1528 O O . ILE A 1 204 ? 10.276 -6.478 -2.555 1.00 97.00 204 ILE A O 1
ATOM 1532 N N . LYS A 1 205 ? 8.148 -6.887 -3.163 1.00 95.19 205 LYS A N 1
ATOM 1533 C CA . LYS A 1 205 ? 8.372 -8.116 -3.905 1.00 95.19 205 LYS A CA 1
ATOM 1534 C C . LYS A 1 205 ? 8.451 -7.779 -5.386 1.00 95.19 205 LYS A C 1
ATOM 1536 O O . LYS A 1 205 ? 7.635 -7.015 -5.903 1.00 95.19 205 LYS A O 1
ATOM 1541 N N . TYR A 1 206 ? 9.386 -8.403 -6.080 1.00 92.19 206 TYR A N 1
ATOM 1542 C CA . TYR A 1 206 ? 9.521 -8.299 -7.526 1.00 92.19 206 TYR A CA 1
ATOM 1543 C C . TYR A 1 206 ? 9.603 -9.696 -8.126 1.00 92.19 206 TYR A C 1
ATOM 1545 O O . TYR A 1 206 ? 10.353 -10.538 -7.634 1.00 92.19 206 TYR A O 1
ATOM 1553 N N . VAL A 1 207 ? 8.874 -9.943 -9.214 1.00 88.81 207 VAL A N 1
ATOM 1554 C CA . VAL A 1 207 ? 9.233 -11.049 -10.111 1.00 88.81 207 VAL A CA 1
ATOM 1555 C C . VAL A 1 207 ? 10.402 -10.597 -10.970 1.00 88.81 207 VAL A C 1
ATOM 1557 O O . VAL A 1 207 ? 10.280 -9.608 -11.697 1.00 88.81 207 VAL A O 1
ATOM 1560 N N . MET A 1 208 ? 11.520 -11.309 -10.875 1.00 82.69 208 MET A N 1
ATOM 1561 C CA . MET A 1 208 ? 12.744 -10.995 -11.608 1.00 82.69 208 MET A CA 1
ATOM 1562 C C . MET A 1 208 ? 12.558 -11.212 -13.110 1.00 82.69 208 MET A C 1
ATOM 1564 O O . MET A 1 208 ? 11.885 -12.151 -13.540 1.00 82.69 208 MET A O 1
ATOM 1568 N N . THR A 1 209 ? 13.191 -10.361 -13.911 1.00 75.88 209 THR A N 1
ATOM 1569 C CA . THR A 1 209 ? 13.285 -10.512 -15.366 1.00 75.88 209 THR A CA 1
ATOM 1570 C C . THR A 1 209 ? 14.746 -10.516 -15.807 1.00 75.88 209 THR A C 1
ATOM 1572 O O . THR A 1 209 ? 15.654 -10.317 -15.002 1.00 75.88 209 THR A O 1
ATOM 1575 N N . THR A 1 210 ? 15.011 -10.713 -17.098 1.00 72.12 210 THR A N 1
ATOM 1576 C CA . THR A 1 210 ? 16.375 -10.601 -17.643 1.00 72.12 210 THR A CA 1
ATOM 1577 C C . THR A 1 210 ? 16.991 -9.213 -17.440 1.00 72.12 210 THR A C 1
ATOM 1579 O O . THR A 1 210 ? 18.211 -9.111 -17.403 1.00 72.12 210 THR A O 1
ATOM 1582 N N . ALA A 1 211 ? 16.181 -8.162 -17.252 1.00 70.31 211 ALA A N 1
ATOM 1583 C CA . ALA A 1 211 ? 16.645 -6.813 -16.912 1.00 70.31 211 ALA A CA 1
ATOM 1584 C C . ALA A 1 211 ? 17.159 -6.675 -15.468 1.00 70.31 211 ALA A C 1
ATOM 1586 O O . ALA A 1 211 ? 17.850 -5.702 -15.149 1.00 70.31 211 ALA A O 1
ATOM 1587 N N . SER A 1 212 ? 16.843 -7.634 -14.594 1.00 77.62 212 SER A N 1
ATOM 1588 C CA . SER A 1 212 ? 17.163 -7.573 -13.165 1.00 77.62 212 SER A CA 1
ATOM 1589 C C . SER A 1 212 ? 18.635 -7.856 -12.850 1.00 77.62 212 SER A C 1
ATOM 1591 O O . SER A 1 212 ? 19.029 -7.928 -11.687 1.00 77.62 212 SER A O 1
ATOM 1593 N N . ASN A 1 213 ? 19.478 -7.986 -13.874 1.00 74.75 213 ASN A N 1
ATOM 1594 C CA . ASN A 1 213 ? 20.928 -8.103 -13.751 1.00 74.75 213 ASN A CA 1
ATOM 1595 C C . ASN A 1 213 ? 21.666 -6.758 -13.907 1.00 74.75 213 ASN A C 1
ATOM 1597 O O . ASN A 1 213 ? 22.889 -6.728 -13.761 1.00 74.75 213 ASN A O 1
ATOM 1601 N N . ALA A 1 214 ? 20.963 -5.645 -14.172 1.00 78.81 214 ALA A N 1
ATOM 1602 C CA . ALA A 1 214 ? 21.611 -4.345 -14.335 1.00 78.81 214 ALA A CA 1
ATOM 1603 C C . ALA A 1 214 ? 22.402 -3.948 -13.073 1.00 78.81 214 ALA A C 1
ATOM 1605 O O . ALA A 1 214 ? 21.942 -4.112 -11.932 1.00 78.81 214 ALA A O 1
ATOM 1606 N N . SER A 1 215 ? 23.612 -3.418 -13.282 1.00 83.38 215 SER A N 1
ATOM 1607 C CA . SER A 1 215 ? 24.571 -3.090 -12.220 1.00 83.38 215 SER A CA 1
ATOM 1608 C C . SER A 1 215 ? 24.215 -1.814 -11.453 1.00 83.38 215 SER A C 1
ATOM 1610 O O . SER A 1 215 ? 24.588 -1.691 -10.287 1.00 83.38 215 SER A O 1
ATOM 1612 N N . THR A 1 216 ? 23.406 -0.927 -12.023 1.00 89.31 216 THR A N 1
ATOM 1613 C CA . THR A 1 216 ? 22.984 0.332 -11.398 1.00 89.31 216 THR A CA 1
ATOM 1614 C C . THR A 1 216 ? 21.603 0.226 -10.748 1.00 89.31 216 THR A C 1
ATOM 1616 O O . THR A 1 216 ? 20.783 -0.621 -11.105 1.00 89.31 216 THR A O 1
ATOM 1619 N N . CYS A 1 217 ? 21.359 1.073 -9.750 1.00 91.44 217 CYS A N 1
ATOM 1620 C CA . CYS A 1 217 ? 20.067 1.247 -9.091 1.00 91.44 217 CYS A CA 1
ATOM 1621 C C . CYS A 1 217 ? 19.526 2.640 -9.429 1.00 91.44 217 CYS A C 1
ATOM 1623 O O . CYS A 1 217 ? 20.316 3.571 -9.577 1.00 91.44 217 CYS A O 1
ATOM 1625 N N . GLY A 1 218 ? 18.206 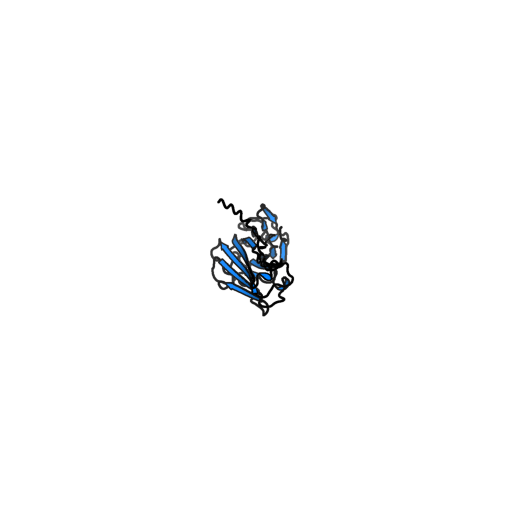2.786 -9.520 1.00 91.94 218 GLY A N 1
ATOM 1626 C CA . GLY A 1 218 ? 17.551 4.074 -9.753 1.00 91.94 218 GLY A CA 1
ATOM 1627 C C . GLY A 1 218 ? 17.024 4.221 -11.177 1.00 91.94 218 GLY A C 1
ATOM 1628 O O . GLY A 1 218 ? 16.662 3.229 -11.812 1.00 91.94 218 GLY A O 1
ATOM 1629 N N . ASP A 1 219 ? 16.934 5.463 -11.652 1.00 90.62 219 ASP A N 1
ATOM 1630 C CA . ASP A 1 219 ? 16.478 5.762 -13.013 1.00 90.62 219 ASP A CA 1
ATOM 1631 C C . ASP A 1 219 ? 17.413 5.108 -14.040 1.00 90.62 219 ASP A C 1
ATOM 1633 O O . ASP A 1 219 ? 18.631 5.090 -13.864 1.00 90.62 219 ASP A O 1
ATOM 1637 N N . ASP A 1 220 ? 16.826 4.492 -15.068 1.00 87.19 220 ASP A N 1
ATOM 1638 C CA . ASP A 1 220 ? 17.525 3.687 -16.085 1.00 87.19 220 ASP A CA 1
ATOM 1639 C C . ASP A 1 220 ? 18.357 2.506 -15.555 1.00 87.19 220 ASP A C 1
ATOM 1641 O O . ASP A 1 220 ? 19.031 1.812 -16.320 1.00 87.19 220 ASP A O 1
ATOM 1645 N N . GLY A 1 221 ? 18.257 2.218 -14.257 1.00 86.31 221 GLY A N 1
ATOM 1646 C CA . GLY A 1 221 ? 18.921 1.101 -13.608 1.00 86.31 221 GLY A CA 1
ATOM 1647 C C . GLY A 1 221 ? 18.135 -0.205 -13.684 1.00 86.31 221 GLY A C 1
ATOM 1648 O O . GLY A 1 221 ? 17.399 -0.495 -14.632 1.00 86.31 221 GLY A O 1
ATOM 1649 N N . ASN A 1 222 ? 18.326 -1.025 -12.657 1.00 87.88 222 ASN A N 1
ATOM 1650 C CA . ASN A 1 222 ? 17.668 -2.314 -12.491 1.00 87.88 222 ASN A CA 1
ATOM 1651 C C . ASN A 1 222 ? 16.138 -2.168 -12.410 1.00 87.88 222 ASN A C 1
ATOM 1653 O O . ASN A 1 222 ? 15.633 -1.260 -11.748 1.00 87.88 222 ASN A O 1
ATOM 1657 N N . ASP A 1 223 ? 15.389 -3.079 -13.031 1.00 86.00 223 ASP A N 1
ATOM 1658 C CA . ASP A 1 223 ? 13.917 -3.081 -13.016 1.00 86.00 223 ASP A CA 1
ATOM 1659 C C . ASP A 1 223 ? 13.319 -3.462 -11.647 1.00 86.00 223 ASP A C 1
ATOM 1661 O O . ASP A 1 223 ? 12.103 -3.413 -11.473 1.00 86.00 223 ASP A O 1
ATOM 1665 N N . THR A 1 224 ? 14.161 -3.829 -10.680 1.00 90.56 224 THR A N 1
ATOM 1666 C CA . THR A 1 224 ? 13.807 -4.059 -9.269 1.00 90.56 224 THR A CA 1
ATOM 1667 C C . THR A 1 224 ? 14.320 -2.962 -8.336 1.00 90.56 224 THR A C 1
ATOM 1669 O O . THR A 1 224 ? 14.388 -3.140 -7.120 1.00 90.56 224 THR A O 1
ATOM 1672 N N . SER A 1 225 ? 14.719 -1.822 -8.903 1.00 92.56 225 SER A N 1
ATOM 1673 C CA . SER A 1 225 ? 15.215 -0.692 -8.125 1.00 92.56 225 SER A CA 1
ATOM 1674 C C . SER A 1 225 ? 14.105 -0.056 -7.290 1.00 92.56 225 SER A C 1
ATOM 1676 O O . SER A 1 225 ? 13.047 0.311 -7.805 1.00 92.56 225 SER A O 1
ATOM 1678 N N . THR A 1 226 ? 14.411 0.172 -6.018 1.00 96.62 226 THR A N 1
ATOM 1679 C CA . THR A 1 226 ? 13.600 0.916 -5.058 1.00 96.62 226 THR A CA 1
ATOM 1680 C C . THR A 1 226 ? 14.438 2.036 -4.451 1.00 96.62 226 THR A C 1
ATOM 1682 O O . THR A 1 226 ? 15.476 1.781 -3.845 1.00 96.62 226 THR A O 1
ATOM 1685 N N . THR A 1 227 ? 13.971 3.274 -4.584 1.00 98.00 227 THR A N 1
ATOM 1686 C CA . THR A 1 227 ? 14.567 4.469 -3.962 1.00 98.00 227 THR A CA 1
ATOM 1687 C C . THR A 1 227 ? 13.761 4.923 -2.749 1.00 98.00 227 THR A C 1
ATOM 1689 O O . THR A 1 227 ? 12.531 4.809 -2.745 1.00 98.00 227 THR A O 1
ATOM 1692 N N . TYR A 1 228 ? 14.449 5.466 -1.746 1.00 98.25 228 TYR A N 1
ATOM 1693 C CA . TYR A 1 228 ? 13.864 5.950 -0.494 1.00 98.25 228 TYR A CA 1
ATOM 1694 C C . TYR A 1 228 ? 14.092 7.463 -0.311 1.00 98.25 228 TYR A C 1
ATOM 1696 O O . TYR A 1 228 ? 14.994 8.022 -0.940 1.00 98.25 228 TYR A O 1
ATOM 1704 N N . PRO A 1 229 ? 13.329 8.142 0.570 1.00 97.25 229 PRO A N 1
ATOM 1705 C CA . PRO A 1 229 ? 13.456 9.595 0.768 1.00 97.25 229 PRO A CA 1
ATOM 1706 C C . PRO A 1 229 ? 14.797 10.072 1.326 1.00 97.25 229 PRO A C 1
ATOM 1708 O O . PRO A 1 229 ? 15.142 11.237 1.167 1.00 97.25 229 PRO A O 1
ATOM 1711 N N . ASP A 1 230 ? 15.566 9.182 1.951 1.00 95.38 230 ASP A N 1
ATOM 1712 C CA . ASP A 1 230 ? 16.930 9.459 2.417 1.00 95.38 230 ASP A CA 1
ATOM 1713 C C . ASP A 1 230 ? 17.981 9.417 1.288 1.00 95.38 230 ASP A C 1
ATOM 1715 O O . ASP A 1 230 ? 19.176 9.532 1.546 1.00 95.38 230 ASP A O 1
ATOM 1719 N N . GLY A 1 231 ? 17.549 9.224 0.037 1.00 94.38 231 GLY A N 1
ATOM 1720 C CA . GLY A 1 231 ? 18.411 9.147 -1.141 1.00 94.38 231 GLY A CA 1
ATOM 1721 C C . GLY A 1 231 ? 19.024 7.768 -1.384 1.00 94.38 231 GLY A C 1
ATOM 1722 O O . GLY A 1 231 ? 19.679 7.565 -2.406 1.00 94.38 231 GLY A O 1
ATOM 1723 N N . THR A 1 232 ? 18.807 6.796 -0.495 1.00 96.56 232 THR A N 1
ATOM 1724 C CA . THR A 1 232 ? 19.317 5.436 -0.702 1.00 96.56 232 THR A CA 1
ATOM 1725 C C . THR A 1 232 ? 18.535 4.696 -1.787 1.00 96.56 232 THR A C 1
ATOM 1727 O O . THR A 1 232 ? 17.352 4.952 -2.030 1.00 96.56 232 THR A O 1
ATOM 1730 N N . CYS A 1 233 ? 19.204 3.739 -2.431 1.00 96.12 233 CYS A N 1
ATOM 1731 C CA . CYS A 1 233 ? 18.622 2.893 -3.463 1.00 96.12 233 CYS A CA 1
ATOM 1732 C C . CYS A 1 233 ? 18.978 1.428 -3.204 1.00 96.12 233 CYS A C 1
ATOM 1734 O O . CYS A 1 233 ? 20.142 1.099 -2.978 1.00 96.12 233 CYS A O 1
ATOM 1736 N N . ALA A 1 234 ? 17.975 0.557 -3.250 1.00 95.06 234 ALA A N 1
ATOM 1737 C CA . ALA A 1 234 ? 18.126 -0.885 -3.133 1.00 95.06 234 ALA A CA 1
ATOM 1738 C C . ALA A 1 234 ? 17.632 -1.567 -4.411 1.00 95.06 234 ALA A C 1
ATOM 1740 O O . ALA A 1 234 ? 16.683 -1.108 -5.042 1.00 95.06 234 ALA A O 1
ATOM 1741 N N . LYS A 1 235 ? 18.270 -2.671 -4.788 1.00 91.94 235 LYS A N 1
ATOM 1742 C CA . LYS A 1 235 ? 17.888 -3.490 -5.941 1.00 91.94 235 LYS A CA 1
ATOM 1743 C C . LYS A 1 235 ? 18.133 -4.957 -5.629 1.00 91.94 235 LYS A C 1
ATOM 1745 O O . LYS A 1 235 ? 18.920 -5.281 -4.739 1.00 91.94 235 LYS A O 1
ATOM 1750 N N . LEU A 1 236 ? 17.524 -5.828 -6.415 1.00 88.75 236 LEU A N 1
ATOM 1751 C CA . LEU A 1 236 ? 17.759 -7.261 -6.357 1.00 88.75 236 LEU A CA 1
ATOM 1752 C C . LEU A 1 236 ? 18.686 -7.654 -7.509 1.00 88.75 236 LEU A C 1
ATOM 1754 O O . LEU A 1 236 ? 18.538 -7.182 -8.635 1.00 88.75 236 LEU A O 1
ATOM 1758 N N . ALA A 1 237 ? 19.668 -8.501 -7.214 1.00 75.25 237 ALA A N 1
ATOM 1759 C CA . ALA A 1 237 ? 20.529 -9.118 -8.214 1.00 75.25 237 ALA A CA 1
ATOM 1760 C C . ALA A 1 237 ? 20.169 -10.604 -8.273 1.00 75.25 237 ALA A C 1
ATOM 1762 O O . ALA A 1 237 ? 20.371 -11.333 -7.306 1.00 75.25 237 ALA A O 1
ATOM 1763 N N . GLY A 1 238 ? 19.582 -11.050 -9.379 1.00 67.50 238 GLY A N 1
ATOM 1764 C CA . GLY A 1 238 ? 19.131 -12.431 -9.524 1.00 67.50 238 GLY A CA 1
ATOM 1765 C C . GLY A 1 238 ? 18.564 -12.701 -10.910 1.00 67.50 238 GLY A C 1
ATOM 1766 O O . GLY A 1 238 ? 18.280 -11.773 -11.664 1.00 67.50 238 GLY A O 1
ATOM 1767 N N . THR A 1 239 ? 18.432 -13.980 -11.256 1.00 65.38 239 THR A N 1
ATOM 1768 C CA . THR A 1 239 ? 18.078 -14.414 -12.617 1.00 65.38 239 THR A CA 1
ATOM 1769 C C . THR A 1 239 ? 16.709 -15.081 -12.722 1.00 65.38 239 THR A C 1
ATOM 1771 O O . THR A 1 239 ? 16.231 -15.274 -13.836 1.00 65.38 239 THR A O 1
ATOM 1774 N N . SER A 1 240 ? 16.050 -15.427 -11.609 1.00 70.00 240 SER A N 1
ATOM 1775 C CA . SER A 1 240 ? 14.707 -16.019 -11.646 1.00 70.00 240 SER A CA 1
ATOM 1776 C C . SER A 1 240 ? 13.947 -15.906 -10.321 1.00 70.00 240 SER A C 1
ATOM 1778 O O . SER A 1 240 ? 14.534 -15.744 -9.248 1.00 70.00 240 SER A O 1
ATOM 1780 N N . GLY A 1 241 ? 12.620 -16.011 -10.419 1.00 78.81 241 GLY A N 1
ATOM 1781 C CA . GLY A 1 241 ? 11.712 -16.130 -9.281 1.00 78.81 241 GLY A CA 1
ATOM 1782 C C . GLY A 1 241 ? 11.244 -14.806 -8.681 1.00 78.81 241 GLY A C 1
ATOM 1783 O O . GLY A 1 241 ? 11.576 -13.716 -9.148 1.00 78.81 241 GLY A O 1
ATOM 1784 N N . GLN A 1 242 ? 10.426 -14.929 -7.639 1.00 87.12 242 GLN A N 1
ATOM 1785 C CA . GLN A 1 242 ? 10.030 -13.814 -6.791 1.00 87.12 242 GLN A CA 1
ATOM 1786 C C . GLN A 1 242 ? 11.138 -13.544 -5.773 1.00 87.12 242 GLN A C 1
ATOM 1788 O O . GLN A 1 242 ? 11.601 -14.458 -5.094 1.00 87.12 242 GLN A O 1
ATOM 1793 N N . GLN A 1 243 ? 11.535 -12.286 -5.657 1.00 89.94 243 GLN A N 1
ATOM 1794 C CA . GLN A 1 243 ? 12.580 -11.827 -4.750 1.00 89.94 243 GLN A CA 1
ATOM 1795 C C . GLN A 1 243 ? 12.057 -10.645 -3.929 1.00 89.94 243 GLN A C 1
ATOM 1797 O O . GLN A 1 243 ? 11.132 -9.947 -4.356 1.00 89.94 243 GLN A O 1
ATOM 1802 N N . VAL A 1 244 ? 12.615 -10.442 -2.736 1.00 94.06 244 VAL A N 1
ATOM 1803 C CA . VAL A 1 244 ? 12.077 -9.503 -1.739 1.00 94.06 244 VAL A CA 1
ATOM 1804 C C . VAL A 1 244 ? 13.144 -8.496 -1.338 1.00 94.06 244 VAL A C 1
ATOM 1806 O O . VAL A 1 244 ? 14.224 -8.882 -0.897 1.00 94.06 244 VAL A O 1
ATOM 1809 N N . LEU A 1 245 ? 12.829 -7.206 -1.446 1.00 94.88 245 LEU A N 1
ATOM 1810 C CA . LEU A 1 245 ? 13.516 -6.182 -0.667 1.00 94.88 245 LEU A CA 1
ATOM 1811 C C . LEU A 1 245 ? 12.770 -6.037 0.667 1.00 94.88 245 LEU A C 1
ATOM 1813 O O . LEU A 1 245 ? 11.566 -5.753 0.646 1.00 94.88 245 LEU A O 1
ATOM 1817 N N . PRO A 1 246 ? 13.447 -6.250 1.809 1.00 96.12 246 PRO A N 1
ATOM 1818 C CA . PRO A 1 246 ? 12.804 -6.205 3.114 1.00 96.12 246 PRO A CA 1
ATOM 1819 C C . PRO A 1 246 ? 12.277 -4.803 3.424 1.00 96.12 246 PRO A C 1
ATOM 1821 O O . PRO A 1 246 ? 12.713 -3.808 2.839 1.00 96.12 246 PRO A O 1
ATOM 1824 N N . ALA A 1 247 ? 11.345 -4.732 4.373 1.00 96.50 247 ALA A N 1
ATOM 1825 C CA . ALA A 1 247 ? 10.843 -3.463 4.882 1.00 96.50 247 ALA A CA 1
ATOM 1826 C C . ALA A 1 247 ? 11.989 -2.588 5.423 1.00 96.50 247 ALA A C 1
ATOM 1828 O O . ALA A 1 247 ? 12.950 -3.095 6.008 1.00 96.50 247 ALA A O 1
ATOM 1829 N N . LYS A 1 248 ? 11.866 -1.266 5.251 1.00 97.12 248 LYS A N 1
ATOM 1830 C CA . LYS A 1 248 ? 12.858 -0.288 5.717 1.00 97.12 248 LYS A CA 1
ATOM 1831 C C . LYS A 1 248 ? 12.264 0.636 6.777 1.00 97.12 248 LYS A C 1
ATOM 1833 O O . LYS A 1 248 ? 11.399 1.466 6.476 1.00 97.12 248 LYS A O 1
ATOM 1838 N N . CYS A 1 249 ? 12.756 0.483 7.998 1.00 94.38 249 CYS A N 1
ATOM 1839 C CA . CYS A 1 249 ? 12.535 1.365 9.134 1.00 94.38 249 CYS A CA 1
ATOM 1840 C C . CYS A 1 249 ? 13.825 2.184 9.328 1.00 94.38 249 CYS A C 1
ATOM 1842 O O . CYS A 1 249 ? 13.679 3.406 9.504 1.00 94.38 249 CYS A O 1
#

Radius of gyration: 27.9 Å; chains: 1; bounding box: 56×70×106 Å

Sequence (249 aa):
MSRRTLAKGAAWSLPTIALGVAAPAYAASTDVYGPTICSLFYPAGASTSYQGLQVYLGVYSTSTVIPKGTEFAWTVTMSGGSNNEVPTLNYSQNSRWSLGVSPVSGSLAPSFTVHLRVLQDGVTQSELNCNPALIWNDTYTISPGSRVSIQGTTTISDPSLGQAKTSSLEFNVAKRYPTSVNTTGRRPHRYLSKSGLQTCYPEIKYVMTTASNASTCGDDGNDTSTTYPDGTCAKLAGTSGQQVLPAKC

Secondary structure (DSSP, 8-state):
-------------------------------EEEEEEEEEEE-----SS---EEEEEEEEESSSEEPTT-EEEEEEEEESSS-PBPPEES--B-SSEEEEEES-TT-B-SEEEEEEEE-STTEEHHHHTT--EEEESSSS---TT-EEEEEEEEE-SSGGG-EE--EEEEEEPPB---SSTT-S--B-EEEEEEEET--SBPEEEEE--GGGG-S--STTS-TT-EE-TTS-EE----SSSEEEEPPB-

Foldseek 3Di:
DDDDDDDDDDPDDDPPPPPPPPPPPLVQDAKEKWKDWAEKEFEDADDQFFTKIKTFIFIDIPDFKDDAFKKKKKKKAKDDDDQQWFFDKPDADDQQKGKDKPPDTRDRDRIIMIMIGGHDIPDGRVNRGRPMMGTAGPRRGDGAQIKMKIKMWMDHPDSSNHDIWIKIWIWGHWSLDHPDQQDFDTFEIETDDIDIVHPWAHKYKYFDAPQLQFPDAGGSGGSQWYAYPVGDIDGDHDHGDIDMDHIGD

pLDDT: mean 85.16, std 16.83, range [40.09, 98.81]